Protein AF-A0A7S1LA97-F1 (afdb_monomer)

Organism: Alexandrium catenella (NCBI:txid2925)

Secondary structure (DSSP, 8-state):
-HHHHHHHHHHHHHHHHHHHHHHHHHH--SHHHHHHHHHHHHHHHHHHHHHHHHHHHT-SS-HHHHHHHHHHHHHHHHHHHHHHHHT-SHHHHTPPPPPPPTTS-HHHHHHHHHHHHHHHHHHHHHHTT--HHHHHHHHHHHHHHHHHHHHHHHGGG-SS----GGG--S----------PPPHHHHHHHHHHHHHHHHHHHHHHHHHHHHHHHHHHHHHHHHHHHTT--

Structure (mmCIF, N/CA/C/O backbone):
data_AF-A0A7S1LA97-F1
#
_entry.id   AF-A0A7S1LA97-F1
#
loop_
_atom_site.group_PDB
_atom_site.id
_atom_site.type_symbol
_atom_site.label_atom_id
_atom_site.label_alt_id
_atom_site.label_comp_id
_atom_site.label_asym_id
_atom_site.label_entity_id
_atom_site.label_seq_id
_atom_site.pdbx_PDB_ins_code
_atom_site.Cartn_x
_atom_site.Cartn_y
_atom_site.Cartn_z
_atom_site.occupancy
_atom_site.B_iso_or_equiv
_atom_site.auth_seq_id
_atom_site.auth_comp_id
_atom_site.auth_asym_id
_atom_site.auth_atom_id
_atom_site.pdbx_PDB_model_num
ATOM 1 N N . PRO A 1 1 ? -5.740 -2.296 19.609 1.00 73.12 1 PRO A N 1
ATOM 2 C CA . PRO A 1 1 ? -4.582 -3.169 19.937 1.00 73.12 1 PRO A CA 1
ATOM 3 C C . PRO A 1 1 ? -3.450 -3.018 18.921 1.00 73.12 1 PRO A C 1
ATOM 5 O O . PRO A 1 1 ? -3.723 -2.911 17.722 1.00 73.12 1 PRO A O 1
ATOM 8 N N . VAL A 1 2 ? -2.207 -2.986 19.402 1.00 75.38 2 VAL A N 1
ATOM 9 C CA . VAL A 1 2 ? -1.006 -2.753 18.580 1.00 75.38 2 VAL A CA 1
ATOM 10 C C . VAL A 1 2 ? -0.811 -3.874 17.559 1.00 75.38 2 VAL A C 1
ATOM 12 O O . VAL A 1 2 ? -0.471 -3.607 16.412 1.00 75.38 2 VAL A O 1
ATOM 15 N N . GLU A 1 3 ? -1.135 -5.112 17.925 1.00 77.81 3 GLU A N 1
ATOM 16 C CA . GLU A 1 3 ? -1.015 -6.290 17.063 1.00 77.81 3 GLU A CA 1
ATOM 17 C C . GLU A 1 3 ? -1.899 -6.159 15.816 1.00 77.81 3 GLU A C 1
ATOM 19 O O . GLU A 1 3 ? -1.480 -6.475 14.705 1.00 77.81 3 GLU A O 1
ATOM 24 N N . VAL A 1 4 ? -3.118 -5.628 15.968 1.00 80.75 4 VAL A N 1
ATOM 25 C CA . VAL A 1 4 ? -4.018 -5.382 14.830 1.00 80.75 4 VAL A CA 1
ATOM 26 C C . VAL A 1 4 ? -3.488 -4.261 13.952 1.00 80.75 4 VAL A C 1
ATOM 28 O O . VAL A 1 4 ? -3.521 -4.382 12.730 1.00 80.75 4 VAL A O 1
ATOM 31 N N . ALA A 1 5 ? -2.978 -3.186 14.555 1.00 82.62 5 ALA A N 1
ATOM 32 C CA . ALA A 1 5 ? -2.369 -2.094 13.806 1.00 82.62 5 ALA A CA 1
ATOM 33 C C . ALA A 1 5 ? -1.160 -2.587 12.993 1.00 82.62 5 ALA A C 1
ATOM 35 O O . ALA A 1 5 ? -1.027 -2.238 11.822 1.00 82.62 5 ALA A O 1
ATOM 36 N N . GLU A 1 6 ? -0.320 -3.452 13.561 1.00 86.69 6 GLU A N 1
ATOM 37 C CA . GLU A 1 6 ? 0.821 -4.036 12.858 1.00 86.69 6 GLU A CA 1
ATOM 38 C C . GLU A 1 6 ? 0.387 -4.948 11.700 1.00 86.69 6 GLU A C 1
ATOM 40 O O . GLU A 1 6 ? 0.896 -4.826 10.582 1.00 86.69 6 GLU A O 1
ATOM 45 N N . GLU A 1 7 ? -0.594 -5.823 11.918 1.00 90.75 7 GLU A N 1
ATOM 46 C CA . GLU A 1 7 ? -1.113 -6.689 10.856 1.00 90.75 7 GLU A CA 1
ATOM 47 C C . GLU A 1 7 ? -1.759 -5.865 9.723 1.00 90.75 7 GLU A C 1
ATOM 49 O O . GLU A 1 7 ? -1.517 -6.123 8.541 1.00 90.75 7 GLU A O 1
ATOM 54 N N . LEU A 1 8 ? -2.502 -4.800 10.046 1.00 88.19 8 LEU A N 1
ATOM 55 C CA . LEU A 1 8 ? -3.060 -3.890 9.041 1.00 88.19 8 LEU A CA 1
ATOM 56 C C . LEU A 1 8 ? -1.970 -3.111 8.288 1.00 88.19 8 LEU A C 1
ATOM 58 O O . LEU A 1 8 ? -2.093 -2.939 7.073 1.00 88.19 8 LEU A O 1
ATOM 62 N N . LYS A 1 9 ? -0.880 -2.708 8.957 1.00 91.12 9 LYS A N 1
ATOM 63 C CA . LYS A 1 9 ? 0.281 -2.053 8.326 1.00 91.12 9 LYS A CA 1
ATOM 64 C C . LYS A 1 9 ? 0.858 -2.915 7.214 1.00 91.12 9 LYS A C 1
ATOM 66 O O . LYS A 1 9 ? 1.039 -2.466 6.079 1.00 91.12 9 LYS A O 1
ATOM 71 N N . TRP A 1 10 ? 1.151 -4.170 7.543 1.00 90.56 10 TRP A N 1
ATOM 72 C CA . TRP A 1 10 ? 1.768 -5.094 6.604 1.00 90.56 10 TRP A CA 1
ATOM 73 C C . TRP A 1 10 ? 0.804 -5.526 5.505 1.00 90.56 10 TRP A C 1
ATOM 75 O O . TRP A 1 10 ? 1.228 -5.697 4.361 1.00 90.56 10 TRP A O 1
ATOM 85 N N . PHE A 1 11 ? -0.490 -5.640 5.800 1.00 93.31 11 PHE A N 1
ATOM 86 C CA . PHE A 1 11 ? -1.504 -5.816 4.766 1.00 93.31 11 PHE A CA 1
ATOM 87 C C . PHE A 1 11 ? -1.481 -4.665 3.743 1.00 93.31 11 PHE A C 1
ATOM 89 O O . PHE A 1 11 ? -1.392 -4.941 2.543 1.00 93.31 11 PHE A O 1
ATOM 96 N N . VAL A 1 12 ? -1.500 -3.404 4.202 1.00 93.44 12 VAL A N 1
ATOM 97 C CA . VAL A 1 12 ? -1.476 -2.202 3.343 1.00 93.44 12 VAL A CA 1
ATOM 98 C C . VAL A 1 12 ? -0.243 -2.200 2.450 1.00 93.44 12 VAL A C 1
ATOM 100 O O . VAL A 1 12 ? -0.355 -2.078 1.229 1.00 93.44 12 VAL A O 1
ATOM 103 N N . TRP A 1 13 ? 0.934 -2.351 3.059 1.00 94.19 13 TRP A N 1
ATOM 104 C CA . TRP A 1 13 ? 2.205 -2.300 2.345 1.00 94.19 13 TRP A CA 1
ATOM 105 C C . TRP A 1 13 ? 2.279 -3.365 1.247 1.00 94.19 13 TRP A C 1
ATOM 107 O O . TRP A 1 13 ? 2.607 -3.060 0.099 1.00 94.19 13 TRP A O 1
ATOM 117 N N . ASN A 1 14 ? 1.925 -4.608 1.582 1.00 94.19 14 ASN A N 1
ATOM 118 C CA . ASN A 1 14 ? 1.992 -5.716 0.639 1.00 94.19 14 ASN A CA 1
ATOM 119 C C . ASN A 1 14 ? 0.903 -5.631 -0.453 1.00 94.19 14 ASN A C 1
ATOM 121 O O . ASN A 1 14 ? 1.202 -5.944 -1.600 1.00 94.19 14 ASN A O 1
ATOM 125 N N . ASP A 1 15 ? -0.327 -5.172 -0.165 1.00 95.19 15 ASP A N 1
ATOM 126 C CA . ASP A 1 15 ? -1.371 -5.025 -1.208 1.00 95.19 15 ASP A CA 1
ATOM 127 C C . ASP A 1 15 ? -0.971 -3.970 -2.252 1.00 95.19 15 ASP A C 1
ATOM 129 O O . ASP A 1 15 ? -1.116 -4.186 -3.458 1.00 95.19 15 ASP A O 1
ATOM 133 N N . ILE A 1 16 ? -0.404 -2.845 -1.801 1.00 95.00 16 ILE A N 1
ATOM 134 C CA . ILE A 1 16 ? 0.093 -1.789 -2.689 1.00 95.00 16 ILE A CA 1
ATOM 135 C C . ILE A 1 16 ? 1.207 -2.331 -3.591 1.00 95.00 16 ILE A C 1
ATOM 137 O O . ILE A 1 16 ? 1.132 -2.174 -4.813 1.00 95.00 16 ILE A O 1
ATOM 141 N N . TRP A 1 17 ? 2.210 -3.002 -3.018 1.00 94.88 17 TRP A N 1
ATOM 142 C CA . TRP A 1 17 ? 3.312 -3.575 -3.794 1.00 94.88 17 TRP A CA 1
ATOM 143 C C . TRP A 1 17 ? 2.853 -4.663 -4.759 1.00 94.88 17 TRP A C 1
ATOM 145 O O . TRP A 1 17 ? 3.276 -4.651 -5.915 1.00 94.88 17 TRP A O 1
ATOM 155 N N . ALA A 1 18 ? 1.917 -5.524 -4.355 1.00 92.19 18 ALA A N 1
ATOM 156 C CA . ALA A 1 18 ? 1.335 -6.531 -5.237 1.00 92.19 18 ALA A CA 1
ATOM 157 C C . ALA A 1 18 ? 0.739 -5.896 -6.503 1.00 92.19 18 ALA A C 1
ATOM 159 O O . ALA A 1 18 ? 0.976 -6.362 -7.621 1.00 92.19 18 ALA A O 1
ATOM 160 N N . ARG A 1 19 ? 0.005 -4.788 -6.347 1.00 95.88 19 ARG A N 1
ATOM 161 C CA . ARG A 1 19 ? -0.605 -4.053 -7.466 1.00 95.88 19 ARG A CA 1
ATOM 162 C C . ARG A 1 19 ? 0.428 -3.347 -8.331 1.00 95.88 19 ARG A C 1
ATOM 164 O O . ARG A 1 19 ? 0.345 -3.443 -9.555 1.00 95.88 19 ARG A O 1
ATOM 171 N N . VAL A 1 20 ? 1.386 -2.655 -7.713 1.00 93.75 20 VAL A N 1
ATOM 172 C CA . VAL A 1 20 ? 2.467 -1.952 -8.420 1.00 93.75 20 VAL A CA 1
ATOM 173 C C . VAL A 1 20 ? 3.284 -2.948 -9.244 1.00 93.75 20 VAL A C 1
ATOM 175 O O . VAL A 1 20 ? 3.396 -2.784 -10.458 1.00 93.75 20 VAL A O 1
ATOM 178 N N . ASN A 1 21 ? 3.754 -4.034 -8.630 1.00 92.06 21 ASN A N 1
ATOM 179 C CA . ASN A 1 21 ? 4.543 -5.070 -9.298 1.00 92.06 21 ASN A CA 1
ATOM 180 C C . ASN A 1 21 ? 3.755 -5.762 -10.416 1.00 92.06 21 ASN A C 1
ATOM 182 O O . ASN A 1 21 ? 4.281 -5.963 -11.512 1.00 92.06 21 ASN A O 1
ATOM 186 N N . SER A 1 22 ? 2.473 -6.064 -10.185 1.00 91.31 22 SER A N 1
ATOM 187 C CA . SER A 1 22 ? 1.598 -6.633 -11.214 1.00 91.31 22 SER A CA 1
ATOM 188 C C . SER A 1 22 ? 1.488 -5.705 -12.427 1.00 91.31 22 SER A C 1
ATOM 190 O O . SER A 1 22 ? 1.706 -6.130 -13.566 1.00 91.31 22 SER A O 1
ATOM 192 N N . ARG A 1 23 ? 1.243 -4.410 -12.197 1.00 92.81 23 ARG A N 1
ATOM 193 C CA . ARG A 1 23 ? 1.091 -3.425 -13.271 1.00 92.81 23 ARG A CA 1
ATOM 194 C C . ARG A 1 23 ? 2.389 -3.184 -14.037 1.00 92.81 23 ARG A C 1
ATOM 196 O O . ARG A 1 23 ? 2.363 -3.170 -15.267 1.00 92.81 23 ARG A O 1
ATOM 203 N N . LEU A 1 24 ? 3.512 -3.057 -13.334 1.00 89.62 24 LEU A N 1
ATOM 204 C CA . LEU A 1 24 ? 4.824 -2.894 -13.958 1.00 89.62 24 LEU A CA 1
ATOM 205 C C . LEU A 1 24 ? 5.189 -4.115 -14.800 1.00 89.62 24 LEU A C 1
ATOM 207 O O . LEU A 1 24 ? 5.612 -3.943 -15.945 1.00 89.62 24 LEU A O 1
ATOM 211 N N . SER A 1 25 ? 4.906 -5.328 -14.303 1.00 89.25 25 SER A N 1
ATOM 212 C CA . SER A 1 25 ? 5.151 -6.562 -15.054 1.00 89.25 25 SER A CA 1
ATOM 213 C C . SER A 1 25 ? 4.409 -6.564 -16.395 1.00 89.25 25 SER A C 1
ATOM 215 O O . SER A 1 25 ? 4.997 -6.882 -17.428 1.00 89.25 25 SER A O 1
ATOM 217 N N . ALA A 1 26 ? 3.151 -6.111 -16.417 1.00 86.69 26 ALA A N 1
ATOM 218 C CA . ALA A 1 26 ? 2.349 -6.039 -17.637 1.00 86.69 26 ALA A CA 1
ATOM 219 C C . ALA A 1 26 ? 2.919 -5.051 -18.671 1.00 86.69 26 ALA A C 1
ATOM 221 O O . ALA A 1 26 ? 2.767 -5.264 -19.872 1.00 86.69 26 ALA A O 1
ATOM 222 N N . SER A 1 27 ? 3.594 -3.992 -18.215 1.00 87.62 27 SER A N 1
ATOM 223 C CA . SER A 1 27 ? 4.227 -2.986 -19.080 1.00 87.62 27 SER A CA 1
ATOM 224 C C . SER A 1 27 ? 5.674 -3.311 -19.482 1.00 87.62 27 SER A C 1
ATOM 226 O O . SER A 1 27 ? 6.229 -2.650 -20.358 1.00 87.62 27 SER A O 1
ATOM 228 N N . GLN A 1 28 ? 6.297 -4.322 -18.869 1.00 89.19 28 GLN A N 1
ATOM 229 C CA . GLN A 1 28 ? 7.718 -4.618 -19.039 1.00 89.19 28 GLN A CA 1
ATOM 230 C C . GLN A 1 28 ? 7.987 -5.395 -20.334 1.00 89.19 28 GLN A C 1
ATOM 232 O O . GLN A 1 28 ? 7.416 -6.465 -20.549 1.00 89.19 28 GLN A O 1
ATOM 237 N N . SER A 1 29 ? 8.894 -4.909 -21.186 1.00 88.75 29 SER A N 1
ATOM 238 C CA . SER A 1 29 ? 9.260 -5.573 -22.449 1.00 88.75 29 SER A CA 1
ATOM 239 C C . SER A 1 29 ? 10.229 -6.742 -22.246 1.00 88.75 29 SER A C 1
ATOM 241 O O . SER A 1 29 ? 10.110 -7.759 -22.930 1.00 88.75 29 SER A O 1
ATOM 243 N N . ASP A 1 30 ? 11.136 -6.633 -21.273 1.00 92.88 30 ASP A N 1
ATOM 244 C CA . ASP A 1 30 ? 12.087 -7.687 -20.919 1.00 92.88 30 ASP A CA 1
ATOM 245 C C . ASP A 1 30 ? 11.392 -8.865 -20.213 1.00 92.88 30 ASP A C 1
ATOM 247 O O . ASP A 1 30 ? 10.759 -8.708 -19.165 1.00 92.88 30 ASP A O 1
ATOM 251 N N . ALA A 1 31 ? 11.515 -10.067 -20.784 1.00 91.06 31 ALA A N 1
ATOM 252 C CA . ALA A 1 31 ? 10.814 -11.256 -20.300 1.00 91.06 31 ALA A CA 1
ATOM 253 C C . ALA A 1 31 ? 11.276 -11.701 -18.902 1.00 91.06 31 ALA A C 1
ATOM 255 O O . ALA A 1 31 ? 10.454 -12.150 -18.101 1.00 91.06 31 ALA A O 1
ATOM 256 N N . LYS A 1 32 ? 12.570 -11.553 -18.588 1.00 90.25 32 LYS A N 1
ATOM 257 C CA . LYS A 1 32 ? 13.132 -11.955 -17.294 1.00 90.25 32 LYS A CA 1
ATOM 258 C C . LYS A 1 32 ? 12.645 -11.019 -16.188 1.00 90.25 32 LYS A C 1
ATOM 260 O O . LYS A 1 32 ? 12.145 -11.493 -15.170 1.00 90.25 32 LYS A O 1
ATOM 265 N N . ARG A 1 33 ? 12.716 -9.702 -16.408 1.00 85.12 33 ARG A N 1
ATOM 266 C CA . ARG A 1 33 ? 12.179 -8.689 -15.486 1.00 85.12 33 ARG A CA 1
ATOM 267 C C . ARG A 1 33 ? 10.670 -8.823 -15.316 1.00 85.12 33 ARG A C 1
ATOM 269 O O . ARG A 1 33 ? 10.188 -8.757 -14.191 1.00 85.12 33 ARG A O 1
ATOM 276 N N . ARG A 1 34 ? 9.927 -9.075 -16.401 1.00 88.75 34 ARG A N 1
ATOM 277 C CA . ARG A 1 34 ? 8.480 -9.340 -16.340 1.00 88.75 34 ARG A CA 1
ATOM 278 C C . ARG A 1 34 ? 8.166 -10.530 -15.435 1.00 88.75 34 ARG A C 1
ATOM 280 O O . ARG A 1 34 ? 7.285 -10.432 -14.585 1.00 88.75 34 ARG A O 1
ATOM 287 N N . GLN A 1 35 ? 8.877 -11.645 -15.612 1.00 89.50 35 GLN A N 1
ATOM 288 C CA . GLN A 1 35 ? 8.670 -12.850 -14.808 1.00 89.50 35 GLN A CA 1
ATOM 289 C C . GLN A 1 35 ? 8.991 -12.610 -13.328 1.00 89.50 35 GLN A C 1
ATOM 291 O O . GLN A 1 35 ? 8.228 -13.047 -12.465 1.00 89.50 35 GLN A O 1
ATOM 296 N N . GLU A 1 36 ? 10.085 -11.906 -13.032 1.00 88.88 36 GLU A N 1
ATOM 297 C CA . GLU A 1 36 ? 10.464 -11.581 -11.655 1.00 88.88 36 GLU A CA 1
ATOM 298 C C . GLU A 1 36 ? 9.431 -10.661 -10.991 1.00 88.88 36 GLU A C 1
ATOM 300 O O . GLU A 1 36 ? 8.930 -10.987 -9.919 1.00 88.88 36 GLU A O 1
ATOM 305 N N . GLN A 1 37 ? 9.008 -9.583 -11.656 1.00 86.38 37 GLN A N 1
ATOM 306 C CA . GLN A 1 37 ? 7.977 -8.682 -11.126 1.00 86.38 37 GLN A CA 1
ATOM 307 C C . GLN A 1 37 ? 6.635 -9.393 -10.919 1.00 86.38 37 GLN A C 1
ATOM 309 O O . GLN A 1 37 ? 5.982 -9.196 -9.898 1.00 86.38 37 GLN A O 1
ATOM 314 N N . HIS A 1 38 ? 6.232 -10.277 -11.836 1.00 88.69 38 HIS A N 1
ATOM 315 C CA . HIS A 1 38 ? 5.022 -11.082 -11.663 1.00 88.69 38 HIS A CA 1
ATOM 316 C C . HIS A 1 38 ? 5.128 -12.029 -10.454 1.00 88.69 38 HIS A C 1
ATOM 318 O O . HIS A 1 38 ? 4.167 -12.222 -9.707 1.00 88.69 38 HIS A O 1
ATOM 324 N N . LYS A 1 39 ? 6.304 -12.627 -10.231 1.00 92.81 39 LYS A N 1
ATOM 325 C CA . LYS A 1 39 ? 6.565 -13.468 -9.058 1.00 92.81 39 LYS A CA 1
ATOM 326 C C . LYS A 1 39 ? 6.508 -12.652 -7.764 1.00 92.81 39 LYS A C 1
ATOM 328 O O . LYS A 1 39 ? 5.878 -13.108 -6.812 1.00 92.81 39 LYS A O 1
ATOM 333 N N . GLN A 1 40 ? 7.116 -11.468 -7.740 1.00 91.44 40 GLN A N 1
ATOM 334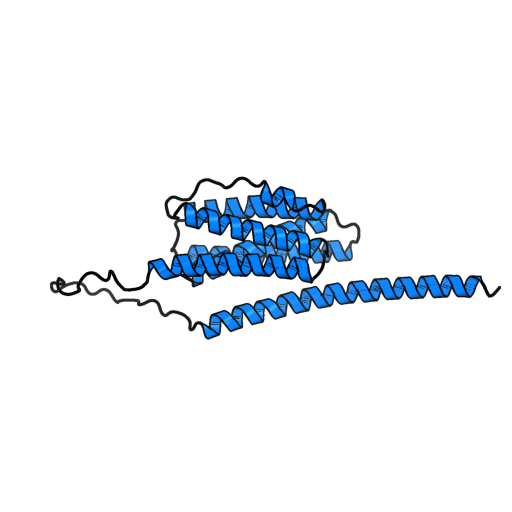 C CA . GLN A 1 40 ? 7.067 -10.556 -6.595 1.00 91.44 40 GLN A CA 1
ATOM 335 C C . GLN A 1 40 ? 5.629 -10.128 -6.296 1.00 91.44 40 GLN A C 1
ATOM 337 O O . GLN A 1 40 ? 5.175 -10.300 -5.170 1.00 91.44 40 GLN A O 1
ATOM 342 N N . ALA A 1 41 ? 4.864 -9.735 -7.321 1.00 88.88 41 ALA A N 1
ATOM 343 C CA . ALA A 1 41 ? 3.453 -9.383 -7.184 1.00 88.88 41 ALA A CA 1
ATOM 344 C C . ALA A 1 41 ? 2.629 -10.486 -6.504 1.00 88.88 41 ALA A C 1
ATOM 346 O O . ALA A 1 41 ? 1.807 -10.211 -5.631 1.00 88.88 41 ALA A O 1
ATOM 347 N N . ARG A 1 42 ? 2.875 -11.751 -6.872 1.00 92.38 42 ARG A N 1
ATOM 348 C CA . ARG A 1 42 ? 2.220 -12.903 -6.244 1.00 92.38 42 ARG A CA 1
ATOM 349 C C . ARG A 1 42 ? 2.634 -13.078 -4.782 1.00 92.38 42 ARG A C 1
ATOM 351 O O . ARG A 1 42 ? 1.773 -13.265 -3.934 1.00 92.38 42 ARG A O 1
ATOM 358 N N . GLN A 1 43 ? 3.931 -12.993 -4.484 1.00 94.06 43 GLN A N 1
ATOM 359 C CA . GLN A 1 43 ? 4.442 -13.109 -3.112 1.00 94.06 43 GLN A CA 1
ATOM 360 C C . GLN A 1 43 ? 3.927 -11.989 -2.202 1.00 94.06 43 GLN A C 1
ATOM 362 O O . GLN A 1 43 ? 3.665 -12.221 -1.023 1.00 94.06 43 GLN A O 1
ATOM 367 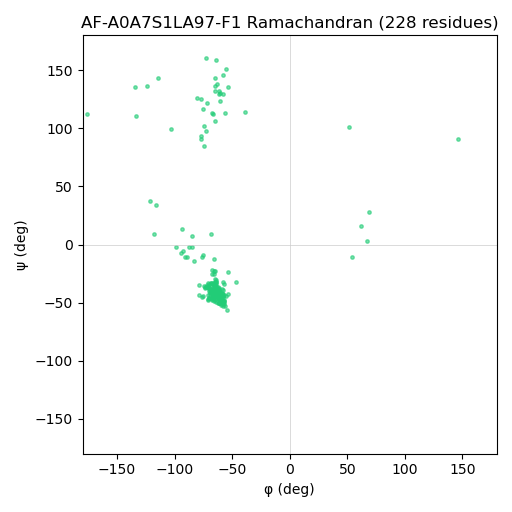N N . ASP A 1 44 ? 3.795 -10.776 -2.730 1.00 89.69 44 ASP A N 1
ATOM 368 C CA . ASP A 1 44 ? 3.201 -9.641 -2.027 1.00 89.69 44 ASP A CA 1
ATOM 369 C C . ASP A 1 44 ? 1.705 -9.874 -1.786 1.00 89.69 44 ASP A C 1
ATOM 371 O O . ASP A 1 44 ? 1.234 -9.698 -0.665 1.00 89.69 44 ASP A O 1
ATOM 375 N N . GLY A 1 45 ? 0.971 -10.366 -2.790 1.00 87.62 45 GLY A N 1
ATOM 376 C CA . GLY A 1 45 ? -0.441 -10.731 -2.646 1.00 87.62 45 GLY A CA 1
ATOM 377 C C . GLY A 1 45 ? -0.669 -11.785 -1.557 1.00 87.62 45 GLY A C 1
ATOM 378 O O . GLY A 1 45 ? -1.477 -11.575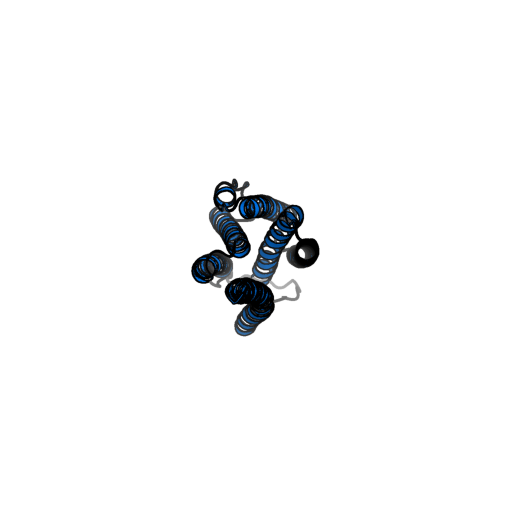 -0.654 1.00 87.62 45 GLY A O 1
ATOM 379 N N . ASP A 1 46 ? 0.115 -12.867 -1.575 1.00 91.50 46 ASP A N 1
ATOM 380 C CA . ASP A 1 46 ? 0.026 -13.946 -0.583 1.00 91.50 46 ASP A CA 1
ATOM 381 C C . ASP A 1 46 ? 0.323 -13.437 0.844 1.00 91.50 46 ASP A C 1
ATOM 383 O O . ASP A 1 46 ? -0.361 -13.808 1.805 1.00 91.50 46 ASP A O 1
ATOM 387 N N . ARG A 1 47 ? 1.327 -12.557 0.994 1.00 93.62 47 ARG A N 1
ATOM 388 C CA . ARG A 1 47 ? 1.654 -11.912 2.277 1.00 93.62 47 ARG A CA 1
ATOM 389 C C . ARG A 1 47 ? 0.535 -10.988 2.744 1.00 93.62 47 ARG A C 1
ATOM 391 O O . ARG A 1 47 ? 0.142 -11.060 3.907 1.00 93.62 47 ARG A O 1
ATOM 398 N N . SER A 1 48 ? 0.002 -10.159 1.851 1.00 91.50 48 SER A N 1
ATOM 399 C CA . SER A 1 48 ? -1.111 -9.254 2.145 1.00 91.50 48 SER A CA 1
ATOM 400 C C . SER A 1 48 ? -2.332 -10.020 2.666 1.00 91.50 48 SER A C 1
ATOM 402 O O . SER A 1 48 ? -2.839 -9.715 3.748 1.00 91.50 48 SER A O 1
ATOM 404 N N . ASP A 1 49 ? -2.741 -11.089 1.976 1.00 91.62 49 ASP A N 1
ATOM 405 C CA . ASP A 1 49 ? -3.873 -11.926 2.386 1.00 91.62 49 ASP A CA 1
ATOM 406 C C . ASP A 1 49 ? -3.624 -12.655 3.719 1.00 91.62 49 ASP A C 1
ATOM 408 O O . ASP A 1 49 ? -4.560 -12.902 4.486 1.00 91.62 49 ASP A O 1
ATOM 412 N N . ALA A 1 50 ? -2.376 -13.024 4.027 1.00 94.38 50 ALA A N 1
ATOM 413 C CA . ALA A 1 50 ? -2.025 -13.599 5.325 1.00 94.38 50 ALA A CA 1
ATOM 414 C C . ALA A 1 50 ? -2.207 -12.582 6.465 1.00 94.38 50 ALA A C 1
ATOM 416 O O . ALA A 1 50 ? -2.867 -12.898 7.456 1.00 94.38 50 ALA A O 1
ATOM 417 N N . HIS A 1 51 ? -1.688 -11.364 6.298 1.00 92.94 51 HIS A N 1
ATOM 418 C CA . HIS A 1 51 ? -1.821 -10.285 7.280 1.00 92.94 51 HIS A CA 1
ATOM 419 C C . HIS A 1 51 ? -3.284 -9.857 7.476 1.00 92.94 51 HIS A C 1
ATOM 421 O O . HIS A 1 51 ? -3.762 -9.745 8.605 1.00 92.94 51 HIS A O 1
ATOM 427 N N . PHE A 1 52 ? -4.056 -9.737 6.391 1.00 90.44 52 PHE A N 1
ATOM 428 C CA . PHE A 1 52 ? -5.482 -9.417 6.488 1.00 90.44 52 PHE A CA 1
ATOM 429 C C . PHE A 1 52 ? -6.269 -10.493 7.244 1.00 90.44 52 PHE A C 1
ATOM 431 O O . PHE A 1 52 ? -7.108 -10.174 8.084 1.00 90.44 52 PHE A O 1
ATOM 438 N N . ARG A 1 53 ? -5.990 -11.781 6.991 1.00 93.81 53 ARG A N 1
ATOM 439 C CA . ARG A 1 53 ? -6.640 -12.883 7.721 1.00 93.81 53 ARG A CA 1
ATOM 440 C C . ARG A 1 53 ? -6.327 -12.855 9.211 1.00 93.81 53 ARG A C 1
ATOM 442 O O . ARG A 1 53 ? -7.229 -13.113 10.002 1.00 93.81 53 ARG A O 1
ATOM 449 N N . LYS A 1 54 ? -5.093 -12.524 9.594 1.00 91.88 54 LYS A N 1
ATOM 450 C CA . LYS A 1 54 ? -4.728 -12.358 11.005 1.00 91.88 54 LYS A CA 1
ATOM 451 C C . LYS A 1 54 ? -5.459 -11.180 11.645 1.00 91.88 54 LYS A C 1
ATOM 453 O O . LYS A 1 54 ? -6.037 -11.360 12.709 1.00 91.88 54 LYS A O 1
ATOM 458 N N . ALA A 1 55 ? -5.535 -10.032 10.966 1.00 84.81 55 ALA A N 1
ATOM 459 C CA . ALA A 1 55 ? -6.316 -8.889 11.441 1.00 84.81 55 ALA A CA 1
ATOM 460 C C . ALA A 1 55 ? -7.801 -9.253 11.639 1.00 84.81 55 ALA A C 1
ATOM 462 O O . ALA A 1 55 ? -8.371 -8.954 12.684 1.00 84.81 55 ALA A O 1
ATOM 463 N N . VAL A 1 56 ? -8.411 -9.977 10.691 1.00 88.62 56 VAL A N 1
ATOM 464 C CA . VAL A 1 56 ? -9.790 -10.491 10.820 1.00 88.62 56 VAL A CA 1
ATOM 465 C C . VAL A 1 56 ? -9.933 -11.446 12.009 1.00 88.62 56 VAL A C 1
ATOM 467 O O . VAL A 1 56 ? -10.929 -11.378 12.725 1.00 88.62 56 VAL A O 1
ATOM 470 N N . ALA A 1 57 ? -8.959 -12.333 12.225 1.00 91.19 57 ALA A N 1
ATOM 471 C CA . ALA A 1 57 ? -9.001 -13.331 13.293 1.00 91.19 57 ALA A CA 1
ATOM 472 C C . ALA A 1 57 ? -8.958 -12.718 14.701 1.00 91.19 57 ALA A C 1
ATOM 474 O O . ALA A 1 57 ? -9.440 -13.344 15.637 1.00 91.19 57 ALA A O 1
ATOM 475 N N . THR A 1 58 ? -8.435 -11.497 14.849 1.00 88.88 58 THR A N 1
ATOM 476 C CA . THR A 1 58 ? -8.423 -10.796 16.144 1.00 88.88 58 THR A CA 1
ATOM 477 C C . THR A 1 58 ? -9.811 -10.387 16.632 1.00 88.88 58 THR A C 1
ATOM 479 O O . THR A 1 58 ? -9.985 -10.138 17.818 1.00 88.88 58 THR A O 1
ATOM 482 N N . GLY A 1 59 ? -10.798 -10.274 15.734 1.00 87.88 59 GLY A N 1
ATOM 483 C CA . GLY A 1 59 ? -12.162 -9.871 16.087 1.00 87.88 59 GLY A CA 1
ATOM 484 C C . GLY A 1 59 ? -12.318 -8.424 16.569 1.00 87.88 59 GLY A C 1
ATOM 485 O O . GLY A 1 59 ? -13.432 -8.032 16.896 1.00 87.88 59 GLY A O 1
ATOM 486 N N . VAL A 1 60 ? -11.246 -7.621 16.577 1.00 88.38 60 VAL A N 1
ATOM 487 C CA . VAL A 1 60 ? -11.259 -6.238 17.090 1.00 88.38 60 VAL A CA 1
ATOM 488 C C . VAL A 1 60 ? -12.188 -5.333 16.287 1.00 88.38 60 VAL A C 1
ATOM 490 O O . VAL A 1 60 ? -12.870 -4.486 16.854 1.00 88.38 60 VAL A O 1
ATOM 493 N N . PHE A 1 61 ? -12.233 -5.517 14.967 1.00 85.12 61 PHE A N 1
ATOM 494 C CA . PHE A 1 61 ? -13.117 -4.762 14.087 1.00 85.12 61 PHE A CA 1
ATOM 495 C C . PHE A 1 61 ? -14.174 -5.670 13.452 1.00 85.12 61 PHE A C 1
ATOM 497 O O . PHE A 1 61 ? -13.854 -6.790 13.031 1.00 85.12 61 PHE A O 1
ATOM 504 N N . PRO A 1 62 ? -15.414 -5.180 13.273 1.00 90.69 62 PRO A N 1
ATOM 505 C CA . PRO A 1 62 ? -16.401 -5.853 12.446 1.00 90.69 62 PRO A CA 1
ATOM 506 C C . PRO A 1 62 ? -15.896 -6.097 11.021 1.00 90.69 62 PRO A C 1
ATOM 508 O O . PRO A 1 62 ? -15.127 -5.322 10.442 1.00 90.69 62 PRO A O 1
ATOM 511 N N . LYS A 1 63 ? -16.401 -7.163 10.390 1.00 89.88 63 LYS A N 1
ATOM 512 C CA . LYS A 1 63 ? -16.061 -7.494 8.995 1.00 89.88 63 LYS A CA 1
ATOM 513 C C . LYS A 1 63 ? -16.398 -6.358 8.022 1.00 89.88 63 LYS A C 1
ATOM 515 O O . LYS A 1 63 ? -15.694 -6.199 7.029 1.00 89.88 63 LYS A O 1
ATOM 520 N N . SER A 1 64 ? -17.444 -5.576 8.297 1.00 93.06 64 SER A N 1
ATOM 521 C CA . SER A 1 64 ? -17.825 -4.386 7.520 1.00 93.06 64 SER A CA 1
ATOM 522 C C . SER A 1 64 ? -16.733 -3.316 7.537 1.00 93.06 64 SER A C 1
ATOM 524 O O . SER A 1 64 ? -16.349 -2.825 6.479 1.00 93.06 64 SER A O 1
ATOM 526 N N . THR A 1 65 ? -16.179 -3.011 8.709 1.00 90.06 65 THR A N 1
ATOM 527 C CA . THR A 1 65 ? -15.084 -2.050 8.904 1.00 90.06 65 THR A CA 1
ATOM 528 C C . THR A 1 65 ? -13.838 -2.477 8.131 1.00 90.06 65 THR A C 1
ATOM 530 O O . THR A 1 65 ? -13.302 -1.714 7.325 1.00 90.06 65 THR A O 1
ATOM 533 N N . LEU A 1 66 ? -13.424 -3.741 8.287 1.00 89.19 66 LEU A N 1
ATOM 534 C CA . LEU A 1 66 ? -12.274 -4.299 7.566 1.00 89.19 66 LEU A CA 1
ATOM 535 C C . LEU A 1 66 ? -12.509 -4.367 6.051 1.00 89.19 66 LEU A C 1
ATOM 537 O O . LEU A 1 66 ? -11.567 -4.240 5.267 1.00 89.19 66 LEU A O 1
ATOM 541 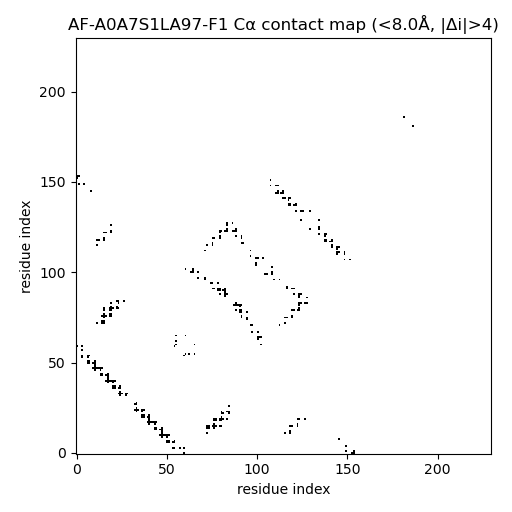N N . HIS A 1 67 ? -13.758 -4.535 5.615 1.00 91.56 67 HIS A N 1
ATOM 542 C CA . HIS A 1 67 ? -14.118 -4.474 4.203 1.00 91.56 67 HIS A CA 1
ATOM 543 C C . HIS A 1 67 ? -13.960 -3.059 3.632 1.00 91.56 67 HIS A C 1
ATOM 545 O O . HIS A 1 67 ? -13.348 -2.905 2.574 1.00 91.56 67 HIS A O 1
ATOM 551 N N . THR A 1 68 ? -14.443 -2.026 4.331 1.00 92.50 68 THR A N 1
ATOM 552 C CA . THR A 1 68 ? -14.224 -0.621 3.943 1.00 92.50 68 THR A CA 1
ATOM 553 C C . THR A 1 68 ? -12.734 -0.298 3.882 1.00 92.50 68 THR A C 1
ATOM 555 O O . THR A 1 68 ? -12.264 0.246 2.883 1.00 92.50 68 THR A O 1
ATOM 558 N N . PHE A 1 69 ? -11.967 -0.737 4.881 1.00 91.50 69 PHE A N 1
ATOM 559 C CA . PHE A 1 69 ? -10.514 -0.590 4.896 1.00 91.50 69 PHE A CA 1
ATOM 560 C C . PHE A 1 69 ? -9.847 -1.237 3.675 1.00 91.50 69 PHE A C 1
ATOM 562 O O . PHE A 1 69 ? -9.120 -0.577 2.932 1.00 91.50 69 PHE A O 1
ATOM 569 N N . ARG A 1 70 ? -10.164 -2.506 3.386 1.00 94.38 70 ARG A N 1
ATOM 570 C CA . ARG A 1 70 ? -9.648 -3.213 2.204 1.00 94.38 70 ARG A CA 1
ATOM 571 C C . ARG A 1 70 ? -9.998 -2.492 0.900 1.00 94.38 70 ARG A C 1
ATOM 573 O O . ARG A 1 70 ? -9.166 -2.437 -0.004 1.00 94.38 70 ARG A O 1
ATOM 580 N N . ARG A 1 71 ? -11.206 -1.930 0.787 1.00 96.62 71 ARG A N 1
ATOM 581 C CA . ARG A 1 71 ? -11.632 -1.157 -0.391 1.00 96.62 71 ARG A CA 1
ATOM 582 C C . ARG A 1 71 ? -10.838 0.140 -0.550 1.00 96.62 71 ARG A C 1
ATOM 584 O O . ARG A 1 71 ? -10.422 0.442 -1.668 1.00 96.62 71 ARG A O 1
ATOM 591 N N . GLN A 1 72 ? -10.591 0.867 0.538 1.00 96.31 72 GLN A N 1
ATOM 592 C CA . GLN A 1 72 ? -9.775 2.083 0.518 1.00 96.31 72 GLN A CA 1
ATOM 593 C C . GLN A 1 72 ? -8.336 1.785 0.073 1.00 96.31 72 GLN A C 1
ATOM 595 O O . GLN A 1 72 ? -7.812 2.462 -0.814 1.00 96.31 72 GLN A O 1
ATOM 600 N N . VAL A 1 73 ? -7.724 0.734 0.631 1.00 95.62 73 VAL A N 1
ATOM 601 C CA . VAL A 1 73 ? -6.377 0.276 0.250 1.00 95.62 73 VAL A CA 1
ATOM 602 C C . VAL A 1 73 ? -6.338 -0.134 -1.218 1.00 95.62 73 VAL A C 1
ATOM 604 O O . VAL A 1 73 ? -5.458 0.309 -1.951 1.00 95.62 73 VAL A O 1
ATOM 607 N N . ALA A 1 74 ? -7.334 -0.887 -1.691 1.00 94.81 74 ALA A N 1
ATOM 608 C CA . ALA A 1 74 ? -7.408 -1.298 -3.088 1.00 94.81 74 ALA A CA 1
ATOM 609 C C . ALA A 1 74 ? -7.519 -0.108 -4.057 1.00 94.81 74 ALA A C 1
ATOM 611 O O . ALA A 1 74 ? -6.881 -0.119 -5.115 1.00 94.81 74 ALA A O 1
ATOM 612 N N . ALA A 1 75 ? -8.304 0.919 -3.714 1.00 96.88 75 ALA A N 1
ATOM 613 C CA . ALA A 1 75 ? -8.440 2.132 -4.521 1.00 96.88 75 ALA A CA 1
ATOM 614 C C . ALA A 1 75 ? -7.109 2.897 -4.605 1.00 96.88 75 ALA A C 1
ATOM 616 O O . ALA A 1 75 ? -6.630 3.194 -5.703 1.00 96.88 75 ALA A O 1
ATOM 617 N N . ILE A 1 76 ? -6.471 3.135 -3.455 1.00 96.38 76 ILE A N 1
ATOM 618 C CA . ILE A 1 76 ? -5.184 3.834 -3.373 1.00 96.38 76 ILE A CA 1
ATOM 619 C C . ILE A 1 76 ? -4.072 3.037 -4.070 1.00 96.38 76 ILE A C 1
ATOM 621 O O . ILE A 1 76 ? -3.329 3.593 -4.878 1.00 96.38 76 ILE A O 1
ATOM 625 N N . GLY A 1 77 ? -3.977 1.730 -3.828 1.00 94.25 77 GLY A N 1
ATOM 626 C CA . GLY A 1 77 ? -2.975 0.864 -4.448 1.00 94.25 77 GLY A CA 1
ATOM 627 C C . GLY A 1 77 ? -3.133 0.759 -5.967 1.00 94.25 77 GLY A C 1
ATOM 628 O O . GLY A 1 77 ? -2.142 0.708 -6.693 1.00 94.25 77 GLY A O 1
ATOM 629 N N . SER A 1 78 ? -4.364 0.804 -6.484 1.00 95.31 78 SER A N 1
ATOM 630 C CA . SER A 1 78 ? -4.608 0.829 -7.936 1.00 95.31 78 SER A CA 1
ATOM 631 C C . SER A 1 78 ? -4.182 2.162 -8.565 1.00 95.31 78 SER A C 1
ATOM 633 O O . SER A 1 78 ? -3.608 2.181 -9.660 1.00 95.31 78 SER A O 1
ATOM 635 N N . ALA A 1 79 ? -4.403 3.275 -7.860 1.00 95.88 79 ALA A N 1
ATOM 636 C CA . ALA A 1 79 ? -3.888 4.580 -8.264 1.00 95.88 79 ALA A CA 1
ATOM 637 C C . ALA A 1 79 ? -2.353 4.626 -8.214 1.00 95.88 79 ALA A C 1
ATOM 639 O O . ALA A 1 79 ? -1.738 5.159 -9.135 1.00 95.88 79 ALA A O 1
ATOM 640 N N . ALA A 1 80 ? -1.733 4.006 -7.204 1.00 93.88 80 ALA A N 1
ATOM 641 C CA . ALA A 1 80 ? -0.280 3.877 -7.089 1.00 93.88 80 ALA A CA 1
ATOM 642 C C . ALA A 1 80 ? 0.312 3.091 -8.262 1.00 93.88 80 ALA A C 1
ATOM 644 O O . ALA A 1 80 ? 1.259 3.549 -8.889 1.00 93.88 80 ALA A O 1
ATOM 645 N N . ALA A 1 81 ? -0.290 1.952 -8.605 1.00 92.62 81 ALA A N 1
ATOM 646 C CA . ALA A 1 81 ? 0.136 1.118 -9.723 1.00 92.62 81 ALA A CA 1
ATOM 647 C C . ALA A 1 81 ? 0.036 1.848 -11.072 1.00 92.62 81 ALA A C 1
ATOM 649 O O . ALA A 1 81 ? 0.940 1.769 -11.901 1.00 92.62 81 ALA A O 1
ATOM 650 N N . THR A 1 82 ? -1.049 2.598 -11.279 1.00 93.12 82 THR A N 1
ATOM 651 C CA . THR A 1 82 ? -1.215 3.435 -12.476 1.00 93.12 82 THR A CA 1
ATOM 652 C C . THR A 1 82 ? -0.191 4.567 -12.499 1.00 93.12 82 THR A C 1
ATOM 654 O O . THR A 1 82 ? 0.447 4.805 -13.520 1.00 93.12 82 THR A O 1
ATOM 657 N N . GLY A 1 83 ? 0.008 5.231 -11.362 1.00 92.62 83 GLY A N 1
ATOM 658 C CA . GLY A 1 83 ? 0.984 6.300 -11.216 1.00 92.62 83 GLY A CA 1
ATOM 659 C C . GLY A 1 83 ? 2.426 5.840 -11.444 1.00 92.62 83 GLY A C 1
ATOM 660 O O . GLY A 1 83 ? 3.181 6.550 -12.097 1.00 92.62 83 GLY A O 1
ATOM 661 N N . ALA A 1 84 ? 2.787 4.639 -10.987 1.00 90.31 84 ALA A N 1
ATOM 662 C CA . ALA A 1 84 ? 4.098 4.034 -11.218 1.00 90.31 84 ALA A CA 1
ATOM 663 C C . ALA A 1 84 ? 4.363 3.807 -12.713 1.00 90.31 84 ALA A C 1
ATOM 665 O O . ALA A 1 84 ? 5.453 4.076 -13.205 1.00 90.31 84 ALA A O 1
ATOM 666 N N . GLN A 1 85 ? 3.348 3.371 -13.461 1.00 89.94 85 GLN A N 1
ATOM 667 C CA . GLN A 1 85 ? 3.449 3.220 -14.912 1.00 89.94 85 GLN A CA 1
ATOM 668 C C . GLN A 1 85 ? 3.588 4.575 -15.633 1.00 89.94 85 GLN A C 1
ATOM 670 O O . GLN A 1 85 ? 4.252 4.665 -16.661 1.00 89.94 85 GLN A O 1
ATOM 675 N N . GLU A 1 86 ? 2.948 5.623 -15.112 1.00 90.62 86 GLU A N 1
ATOM 676 C CA . GLU A 1 86 ? 2.906 6.961 -15.718 1.00 90.62 86 GLU A CA 1
ATOM 677 C C . GLU A 1 86 ? 4.010 7.908 -15.222 1.00 90.62 86 GLU A C 1
ATOM 679 O O . GLU A 1 86 ? 4.118 9.030 -15.714 1.00 90.62 86 GLU A O 1
ATOM 684 N N . GLY A 1 87 ? 4.819 7.496 -14.242 1.00 88.56 87 GLY A N 1
ATOM 685 C CA . GLY A 1 87 ? 5.819 8.368 -13.626 1.00 88.56 87 GLY A CA 1
ATOM 686 C C . GLY A 1 87 ? 5.224 9.496 -12.777 1.00 88.56 87 GLY A C 1
ATOM 687 O O . GLY A 1 87 ? 5.828 10.561 -12.666 1.00 88.56 87 GLY A O 1
ATOM 688 N N . SER A 1 88 ? 4.032 9.303 -12.202 1.00 90.56 88 SER A N 1
ATOM 689 C CA . SER A 1 88 ? 3.295 10.342 -11.475 1.00 90.56 88 SER A CA 1
ATOM 690 C C . SER A 1 88 ? 2.732 9.843 -10.150 1.00 90.56 88 SER A C 1
ATOM 6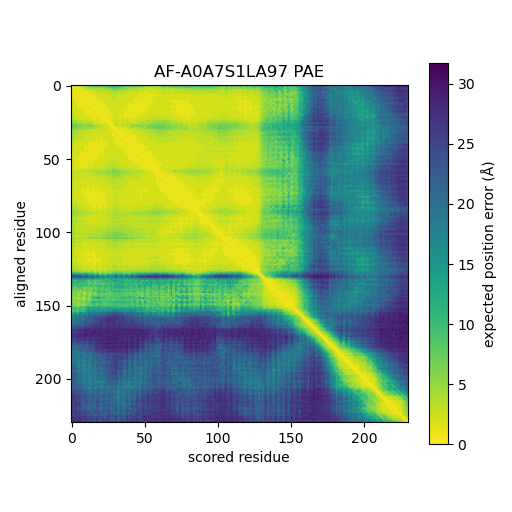92 O O . SER A 1 88 ? 2.108 8.789 -10.070 1.00 90.56 88 SER A O 1
ATOM 694 N N . THR A 1 89 ? 2.877 10.645 -9.095 1.00 89.81 89 THR A N 1
ATOM 695 C CA . THR A 1 89 ? 2.283 10.382 -7.771 1.00 89.81 89 THR A CA 1
ATOM 696 C C . THR A 1 89 ? 0.932 11.071 -7.580 1.00 89.81 89 THR A C 1
ATOM 698 O O . THR A 1 89 ? 0.241 10.819 -6.593 1.00 89.81 89 THR A O 1
ATOM 701 N N . GLN A 1 90 ? 0.524 11.920 -8.527 1.00 94.12 90 GLN A N 1
ATOM 702 C CA . GLN A 1 90 ? -0.666 12.761 -8.409 1.00 94.12 90 GLN A CA 1
ATOM 703 C C . GLN A 1 90 ? -1.950 11.933 -8.262 1.00 94.12 90 GLN A C 1
ATOM 705 O O . GLN A 1 90 ? -2.782 12.234 -7.408 1.00 94.12 90 GLN A O 1
ATOM 710 N N . LYS A 1 91 ? -2.048 10.814 -8.991 1.00 92.31 91 LYS A N 1
ATOM 711 C CA . LYS A 1 91 ? -3.203 9.908 -8.928 1.00 92.31 91 LYS A CA 1
ATOM 712 C C . LYS A 1 91 ? -3.481 9.380 -7.524 1.00 92.31 91 LYS A C 1
ATOM 714 O O . LYS A 1 91 ? -4.634 9.192 -7.167 1.00 92.31 91 LYS A O 1
ATOM 719 N N . VAL A 1 92 ? -2.442 9.153 -6.718 1.00 92.94 92 VAL A N 1
ATOM 720 C CA . VAL A 1 92 ? -2.596 8.685 -5.331 1.00 92.94 92 VAL A CA 1
ATOM 721 C C . VAL A 1 92 ? -3.237 9.765 -4.459 1.00 92.94 92 VAL A C 1
ATOM 723 O O . VAL A 1 92 ? -4.113 9.472 -3.645 1.00 92.94 92 VAL A O 1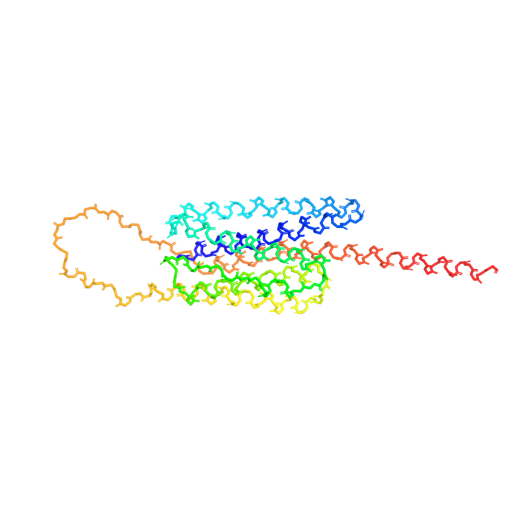
ATOM 726 N N . LYS A 1 93 ? -2.828 11.024 -4.648 1.00 92.50 93 LYS A N 1
ATOM 727 C CA . LYS A 1 93 ? -3.330 12.167 -3.872 1.00 92.50 93 LYS A CA 1
ATOM 728 C C . LYS A 1 93 ? -4.806 12.430 -4.154 1.00 92.50 93 LYS A C 1
ATOM 730 O O . LYS A 1 93 ? -5.562 12.702 -3.223 1.00 92.50 93 LYS A O 1
ATOM 735 N N . GLU A 1 94 ? -5.201 12.274 -5.414 1.00 95.75 94 GLU A N 1
ATOM 736 C CA . GLU A 1 94 ? -6.562 12.492 -5.918 1.00 95.75 94 GLU A CA 1
ATOM 737 C C . GLU A 1 94 ? -7.550 11.379 -5.550 1.00 95.75 94 GLU A C 1
ATOM 739 O O . GLU A 1 94 ? -8.752 11.544 -5.754 1.00 95.75 94 GLU A O 1
ATOM 744 N N . VAL A 1 95 ? -7.088 10.254 -4.988 1.00 96.38 95 VAL A N 1
ATOM 745 C CA . VAL A 1 95 ? -7.999 9.192 -4.542 1.00 96.38 95 VAL A CA 1
ATOM 746 C C . VAL A 1 95 ? -8.935 9.738 -3.466 1.00 96.38 95 VAL A C 1
ATOM 748 O O . VAL A 1 95 ? -8.491 10.230 -2.422 1.00 96.38 95 VAL A O 1
ATOM 751 N N . GLN A 1 96 ? -10.235 9.616 -3.726 1.00 97.19 96 GLN A N 1
ATOM 752 C CA . GLN A 1 96 ? -11.282 10.002 -2.793 1.00 97.19 96 GLN A CA 1
ATOM 753 C C . GLN A 1 96 ? -11.216 9.145 -1.522 1.00 97.19 96 GLN A C 1
ATOM 755 O O . GLN A 1 96 ? -10.996 7.930 -1.570 1.00 97.19 96 GLN A O 1
ATOM 760 N N . VAL A 1 97 ? -11.400 9.802 -0.380 1.00 96.12 97 VAL A N 1
ATOM 761 C CA . VAL A 1 97 ? -11.550 9.139 0.915 1.00 96.12 97 VAL A CA 1
ATOM 762 C C . VAL A 1 97 ? -12.967 8.574 0.993 1.00 96.12 97 VAL A C 1
ATOM 764 O O . VAL A 1 97 ? -13.928 9.299 0.748 1.00 96.12 97 VAL A O 1
ATOM 767 N N . MET A 1 98 ? -13.093 7.275 1.258 1.00 95.56 98 MET A N 1
ATOM 768 C CA . MET A 1 98 ? -14.385 6.622 1.471 1.00 95.56 98 MET A CA 1
ATOM 769 C C . MET A 1 98 ? -14.975 7.018 2.826 1.00 95.56 98 MET A C 1
ATOM 771 O O . MET A 1 98 ? -14.241 7.428 3.727 1.00 95.56 98 MET A O 1
ATOM 775 N N . ASP A 1 99 ? -16.288 6.831 2.968 1.00 96.00 99 ASP A N 1
ATOM 776 C CA . ASP A 1 99 ? -17.004 7.103 4.213 1.00 96.00 99 ASP A CA 1
ATOM 777 C C . ASP A 1 99 ? -16.357 6.381 5.400 1.00 96.00 99 ASP A C 1
ATOM 779 O O . ASP A 1 99 ? -16.011 5.194 5.321 1.00 96.00 99 ASP A O 1
ATOM 783 N N . CYS A 1 100 ? -16.209 7.116 6.503 1.00 93.12 100 CYS A N 1
ATOM 784 C CA . CYS A 1 100 ? -15.645 6.591 7.735 1.00 93.12 100 CYS A CA 1
ATOM 785 C C . CYS A 1 100 ? -16.510 5.436 8.268 1.00 93.12 100 CYS A C 1
ATOM 787 O O . CYS A 1 100 ? -17.731 5.593 8.400 1.00 93.12 100 CYS A O 1
ATOM 789 N N . PRO A 1 101 ? -15.921 4.270 8.593 1.00 88.38 101 PRO A N 1
ATOM 790 C CA . PRO A 1 101 ? -16.628 3.235 9.335 1.00 88.38 101 PRO A CA 1
ATOM 791 C C . PRO A 1 101 ? -17.125 3.771 10.679 1.00 88.38 101 PRO A C 1
ATOM 793 O O . PRO A 1 101 ? -16.445 4.570 11.312 1.00 88.38 101 PRO A O 1
ATOM 796 N N . LYS A 1 102 ? -18.285 3.298 11.145 1.00 91.88 102 LYS A N 1
ATOM 797 C CA . LYS A 1 102 ? -18.901 3.780 12.396 1.00 91.88 102 LYS A CA 1
ATOM 798 C C . LYS A 1 102 ? -18.067 3.464 13.637 1.00 91.88 102 LYS A C 1
ATOM 800 O O . LYS A 1 102 ? -18.245 4.089 14.672 1.00 91.88 102 LYS A O 1
ATOM 805 N N . GLU A 1 103 ? -17.210 2.456 13.535 1.00 86.81 103 GLU A N 1
ATOM 806 C CA . GLU A 1 103 ? -16.363 1.952 14.612 1.00 86.81 103 GLU A CA 1
ATOM 807 C C . GLU A 1 103 ? -15.018 2.686 14.712 1.00 86.81 103 GLU A C 1
ATOM 809 O O . GLU A 1 103 ? -14.203 2.348 15.566 1.00 86.81 103 GLU A O 1
ATOM 814 N N . ILE A 1 104 ? -14.754 3.645 13.821 1.00 82.38 104 ILE A N 1
ATOM 815 C CA . ILE A 1 104 ? -13.522 4.433 13.787 1.00 82.38 104 ILE A CA 1
ATOM 816 C C . ILE A 1 104 ? -13.917 5.908 13.859 1.00 82.38 104 ILE A C 1
ATOM 818 O O . ILE A 1 104 ? -14.858 6.334 13.197 1.00 82.38 104 ILE A O 1
ATOM 822 N N . ASP A 1 105 ? -13.201 6.688 14.663 1.00 85.94 105 ASP A N 1
ATOM 823 C CA . ASP A 1 105 ? -13.357 8.140 14.680 1.00 85.94 105 ASP A CA 1
ATOM 824 C C . ASP A 1 105 ? -12.935 8.763 13.334 1.00 85.94 105 ASP A C 1
ATOM 826 O O . ASP A 1 105 ? -11.972 8.320 12.704 1.00 85.94 105 ASP A O 1
ATOM 830 N N . GLU A 1 106 ? -13.630 9.811 12.889 1.00 90.69 106 GLU A N 1
ATOM 831 C CA . GLU A 1 106 ? -13.397 10.429 11.578 1.00 90.69 106 GLU A CA 1
ATOM 832 C C . GLU A 1 106 ? -11.981 11.018 11.442 1.00 90.69 106 GLU A C 1
ATOM 834 O O . GLU A 1 106 ? -11.348 10.887 10.389 1.00 90.69 106 GLU A O 1
ATOM 839 N N . SER A 1 107 ? -11.437 11.598 12.518 1.00 86.44 107 SER A N 1
ATOM 840 C CA . SER A 1 107 ? -10.061 12.108 12.551 1.00 86.44 107 SER A CA 1
ATOM 841 C C . SER A 1 107 ? -9.055 10.965 12.424 1.00 86.44 107 SER A C 1
ATOM 843 O O . SER A 1 107 ? -8.102 11.042 11.639 1.00 86.44 107 SER A O 1
ATOM 845 N N . LEU A 1 108 ? -9.295 9.864 13.144 1.00 81.94 108 LEU A N 1
ATOM 846 C CA . LEU A 1 108 ? -8.452 8.672 13.087 1.00 81.94 108 LEU A CA 1
ATOM 847 C C . LEU A 1 108 ? -8.493 8.010 11.701 1.00 81.94 108 LEU A C 1
ATOM 849 O O . LEU A 1 108 ? -7.450 7.628 11.163 1.00 81.94 108 LEU A O 1
ATOM 853 N N . TRP A 1 109 ? -9.675 7.928 11.088 1.00 90.25 109 TRP A N 1
ATOM 854 C CA . TRP A 1 109 ? -9.844 7.443 9.719 1.00 90.25 109 TRP A CA 1
ATOM 855 C C . TRP A 1 109 ? -9.096 8.317 8.711 1.00 90.25 109 TRP A C 1
ATOM 857 O O . TRP A 1 109 ? -8.377 7.792 7.860 1.00 90.25 109 TRP A O 1
ATOM 867 N N . GLY A 1 110 ? -9.184 9.643 8.843 1.00 87.81 110 GLY A N 1
ATOM 868 C CA . GLY A 1 110 ? -8.438 10.584 8.007 1.00 87.81 110 GLY A CA 1
ATOM 869 C C . GLY A 1 110 ? -6.924 10.360 8.074 1.00 87.81 110 GLY A C 1
ATOM 870 O O . GLY A 1 110 ? -6.271 10.232 7.035 1.00 87.81 110 GLY A O 1
ATOM 871 N N . LYS A 1 111 ? -6.368 10.227 9.286 1.00 84.38 111 LYS A N 1
ATOM 872 C CA . LYS A 1 111 ? -4.938 9.929 9.504 1.00 84.38 111 LYS A CA 1
ATOM 873 C C . LYS A 1 111 ? -4.530 8.586 8.899 1.00 84.38 111 LYS A C 1
ATOM 875 O O . LYS A 1 111 ? -3.498 8.492 8.234 1.00 84.38 111 LYS A O 1
ATOM 880 N N . LEU A 1 112 ? -5.356 7.556 9.080 1.00 85.62 112 LEU A N 1
ATOM 881 C CA . LEU A 1 112 ? -5.124 6.227 8.519 1.00 85.62 112 LEU A CA 1
ATOM 882 C C . LEU A 1 112 ? -5.083 6.261 6.985 1.00 85.62 112 LEU A C 1
ATOM 884 O O . LEU A 1 112 ? -4.184 5.688 6.368 1.00 85.62 112 LEU A O 1
ATOM 888 N N . VAL A 1 113 ? -6.022 6.969 6.357 1.00 92.38 113 VAL A N 1
ATOM 889 C CA . VAL A 1 113 ? -6.076 7.120 4.897 1.00 92.38 113 VAL A CA 1
ATOM 890 C C . VAL A 1 113 ? -4.854 7.874 4.373 1.00 92.38 113 VAL A C 1
ATOM 892 O O . VAL A 1 113 ? -4.288 7.476 3.352 1.00 92.38 113 VAL A O 1
ATOM 895 N N . GLU A 1 114 ? -4.398 8.909 5.079 1.00 88.62 114 GLU A N 1
ATOM 896 C CA . GLU A 1 114 ? -3.182 9.647 4.720 1.00 88.62 114 GLU A CA 1
ATOM 897 C C . GLU A 1 114 ? -1.920 8.778 4.834 1.00 88.62 114 GLU A C 1
ATOM 899 O O . GLU A 1 114 ? -1.041 8.826 3.964 1.00 88.62 114 GLU A O 1
ATOM 904 N N . ALA A 1 115 ? -1.851 7.901 5.840 1.00 84.94 115 ALA A N 1
ATOM 905 C CA . ALA A 1 115 ? -0.772 6.926 5.958 1.00 84.94 115 ALA A CA 1
ATOM 906 C C . ALA A 1 115 ? -0.774 5.933 4.777 1.00 84.94 115 ALA A C 1
ATOM 908 O O . ALA A 1 115 ? 0.276 5.670 4.184 1.00 84.94 115 ALA A O 1
ATOM 909 N N . ILE A 1 116 ? -1.949 5.443 4.358 1.00 91.19 116 ILE A N 1
ATOM 910 C CA . ILE A 1 116 ? -2.083 4.574 3.175 1.00 91.19 116 ILE A CA 1
ATOM 911 C C . ILE A 1 116 ? -1.649 5.317 1.898 1.00 91.19 116 ILE A C 1
ATOM 913 O O . ILE A 1 116 ? -0.914 4.757 1.079 1.00 91.19 116 ILE A O 1
ATOM 917 N N . LYS A 1 117 ? -2.050 6.586 1.722 1.00 91.94 117 LYS A N 1
ATOM 918 C CA . LYS A 1 117 ? -1.608 7.423 0.591 1.00 91.94 117 LYS A CA 1
ATOM 919 C C . LYS A 1 117 ? -0.091 7.608 0.592 1.00 91.94 117 LYS A C 1
ATOM 921 O O . LYS A 1 117 ? 0.538 7.455 -0.453 1.00 91.94 117 LYS A O 1
ATOM 926 N N . SER A 1 118 ? 0.508 7.858 1.752 1.00 86.38 118 SER A N 1
ATOM 927 C CA . SER A 1 118 ? 1.961 7.994 1.899 1.00 86.38 118 SER A CA 1
ATOM 928 C C . SER A 1 118 ? 2.706 6.712 1.513 1.00 86.38 118 SER A C 1
ATOM 930 O O . SER A 1 118 ? 3.676 6.779 0.757 1.00 86.38 118 SER A O 1
ATOM 932 N N . ALA A 1 119 ? 2.215 5.539 1.936 1.00 86.94 119 ALA A N 1
ATOM 933 C CA . ALA A 1 119 ? 2.765 4.245 1.520 1.00 86.94 119 ALA A CA 1
ATOM 934 C C . ALA A 1 119 ? 2.703 4.054 -0.006 1.00 86.94 119 ALA A C 1
ATOM 936 O O . ALA A 1 119 ? 3.669 3.613 -0.628 1.00 86.94 119 ALA A O 1
ATOM 937 N N . ALA A 1 120 ? 1.588 4.439 -0.627 1.00 90.38 120 ALA A N 1
ATOM 938 C CA . ALA A 1 120 ? 1.411 4.372 -2.074 1.00 90.38 120 ALA A CA 1
ATOM 939 C C . ALA A 1 120 ? 2.339 5.319 -2.846 1.00 90.38 120 ALA A C 1
ATOM 941 O O . ALA A 1 120 ? 2.895 4.927 -3.874 1.00 90.38 120 ALA A O 1
ATOM 942 N N . VAL A 1 121 ? 2.546 6.545 -2.355 1.00 88.06 121 VAL A N 1
ATOM 943 C CA . VAL A 1 121 ? 3.526 7.477 -2.933 1.00 88.06 121 VAL A CA 1
ATOM 944 C C . VAL A 1 121 ? 4.940 6.909 -2.806 1.00 88.06 121 VAL A C 1
ATOM 946 O O . VAL A 1 121 ? 5.690 6.955 -3.781 1.00 88.06 121 VAL A O 1
ATOM 949 N N . ALA A 1 122 ? 5.290 6.328 -1.654 1.00 85.44 122 ALA A N 1
ATOM 950 C CA . ALA A 1 122 ? 6.589 5.694 -1.445 1.00 85.44 122 ALA A CA 1
ATOM 951 C C . ALA A 1 122 ? 6.830 4.557 -2.449 1.00 85.44 122 ALA A C 1
ATOM 953 O O . ALA A 1 122 ? 7.846 4.566 -3.140 1.00 85.44 122 ALA A O 1
ATOM 954 N N . ALA A 1 123 ? 5.880 3.625 -2.585 1.00 86.62 123 ALA A N 1
ATOM 955 C CA . ALA A 1 123 ? 5.984 2.509 -3.527 1.00 86.62 123 ALA A CA 1
ATOM 956 C C . ALA A 1 123 ? 6.150 2.992 -4.979 1.00 86.62 123 ALA A C 1
ATOM 958 O O . ALA A 1 123 ? 6.983 2.478 -5.725 1.00 86.62 123 ALA A O 1
ATOM 959 N N . ASN A 1 124 ? 5.406 4.030 -5.364 1.00 85.62 124 ASN A N 1
ATOM 960 C CA . ASN A 1 124 ? 5.499 4.643 -6.685 1.00 85.62 124 ASN A CA 1
ATOM 961 C C . ASN A 1 124 ? 6.899 5.244 -6.927 1.00 85.62 124 ASN A C 1
ATOM 963 O O . ASN A 1 124 ? 7.566 4.880 -7.892 1.00 85.62 124 ASN A O 1
ATOM 967 N N . MET A 1 125 ? 7.421 6.057 -6.005 1.00 81.75 125 MET A N 1
ATOM 968 C CA . MET A 1 125 ? 8.758 6.656 -6.149 1.00 81.75 125 MET A CA 1
ATOM 969 C C . MET A 1 125 ? 9.894 5.627 -6.120 1.00 81.75 125 MET A C 1
ATOM 971 O O . MET A 1 125 ? 10.826 5.732 -6.921 1.00 81.75 125 MET A O 1
ATOM 975 N N . MET A 1 126 ? 9.777 4.599 -5.271 1.00 83.44 126 MET A N 1
ATOM 976 C CA . MET A 1 126 ? 10.691 3.450 -5.248 1.00 83.44 126 MET A CA 1
ATOM 977 C C . MET A 1 126 ? 10.728 2.751 -6.606 1.00 83.44 126 MET A C 1
ATOM 979 O O . MET A 1 126 ? 11.805 2.457 -7.119 1.00 83.44 126 MET A O 1
ATOM 983 N N . SER A 1 127 ? 9.560 2.529 -7.215 1.00 82.50 127 SER A N 1
ATOM 984 C CA . SER A 1 127 ? 9.469 1.853 -8.510 1.00 82.50 127 SER A CA 1
ATOM 985 C C . SER A 1 127 ? 10.063 2.651 -9.674 1.00 82.50 127 SER A C 1
ATOM 987 O O . SER A 1 127 ? 10.518 2.062 -10.651 1.00 82.50 127 SER A O 1
ATOM 989 N N . LEU A 1 128 ? 10.105 3.981 -9.559 1.00 76.94 128 LEU A N 1
ATOM 990 C CA . LEU A 1 128 ? 10.670 4.880 -10.568 1.00 76.94 128 LEU A CA 1
ATOM 991 C C . LEU A 1 128 ? 12.189 5.063 -10.436 1.00 76.94 128 LEU A C 1
ATOM 993 O O . LEU A 1 128 ? 12.779 5.812 -11.213 1.00 76.94 128 LEU A O 1
ATOM 997 N N . GLY A 1 129 ? 12.828 4.446 -9.434 1.00 69.94 129 GLY A N 1
ATOM 998 C CA . GLY A 1 129 ? 14.254 4.646 -9.158 1.00 69.94 129 GLY A CA 1
ATOM 999 C C . GLY A 1 129 ? 14.605 6.094 -8.785 1.00 69.94 129 GLY A C 1
ATOM 1000 O O . GLY A 1 129 ? 15.774 6.482 -8.828 1.00 69.94 129 GLY A O 1
ATOM 1001 N N . GLN A 1 130 ? 13.608 6.915 -8.430 1.00 60.75 130 GLN A N 1
ATOM 1002 C CA . GLN A 1 130 ? 13.818 8.309 -8.059 1.00 60.75 130 GLN A CA 1
ATOM 1003 C C . GLN A 1 130 ? 14.439 8.383 -6.660 1.00 60.75 130 GLN A C 1
ATOM 1005 O O . GLN A 1 130 ? 13.760 8.224 -5.647 1.00 60.75 130 GLN A O 1
ATOM 1010 N N . GLY A 1 131 ? 15.754 8.628 -6.641 1.00 53.44 131 GLY A N 1
ATOM 1011 C CA . GLY A 1 131 ? 16.521 9.226 -5.547 1.00 53.44 131 GLY A CA 1
ATOM 1012 C C . GLY A 1 131 ? 16.326 8.580 -4.176 1.00 53.44 131 GLY A C 1
ATOM 1013 O O . GLY A 1 131 ? 15.384 8.894 -3.450 1.00 53.44 131 GLY A O 1
ATOM 1014 N N . ASN A 1 132 ? 17.291 7.752 -3.780 1.00 64.88 132 ASN A N 1
ATOM 1015 C CA . ASN A 1 132 ? 17.316 7.027 -2.507 1.00 64.88 132 ASN A CA 1
ATOM 1016 C C . ASN A 1 132 ? 16.981 7.915 -1.280 1.00 64.88 132 ASN A C 1
ATOM 1018 O O . ASN A 1 132 ? 16.370 7.440 -0.333 1.00 64.88 132 ASN A O 1
ATOM 1022 N N . GLU A 1 133 ? 17.323 9.210 -1.290 1.00 68.75 133 GLU A N 1
ATOM 1023 C CA . GLU A 1 133 ? 17.007 10.144 -0.195 1.00 68.75 133 GLU A CA 1
ATOM 1024 C C . GLU A 1 133 ? 15.543 10.603 -0.151 1.00 68.75 133 GLU A C 1
ATOM 1026 O O . GLU A 1 133 ? 14.931 10.588 0.916 1.00 68.75 133 GLU A O 1
ATOM 1031 N N . GLN A 1 134 ? 14.946 10.969 -1.288 1.00 64.88 134 GLN A N 1
ATOM 1032 C CA . GLN A 1 134 ? 13.555 11.435 -1.334 1.00 64.88 134 GLN A CA 1
ATOM 1033 C C . GLN A 1 134 ? 12.580 10.288 -1.044 1.00 64.88 134 GLN A C 1
ATOM 1035 O O . GLN A 1 134 ? 11.601 10.452 -0.315 1.00 64.88 134 GLN A O 1
ATOM 1040 N N . THR A 1 135 ? 12.916 9.100 -1.546 1.00 64.44 135 THR A N 1
ATOM 1041 C CA . THR A 1 135 ? 12.237 7.848 -1.217 1.00 64.44 135 THR A CA 1
ATOM 1042 C C . THR A 1 135 ? 12.311 7.541 0.286 1.00 64.44 135 THR A C 1
ATOM 1044 O O . THR A 1 135 ? 11.279 7.275 0.904 1.00 64.44 135 THR A O 1
ATOM 1047 N N . LYS A 1 136 ? 13.497 7.652 0.909 1.00 71.12 136 LYS A N 1
ATOM 1048 C CA . LYS A 1 136 ? 13.664 7.475 2.365 1.00 71.12 136 LYS A CA 1
ATOM 1049 C C . LYS A 1 136 ? 12.867 8.494 3.174 1.00 71.12 136 LYS A C 1
ATOM 1051 O O . LYS A 1 136 ? 12.270 8.120 4.175 1.00 71.12 136 LYS A O 1
ATOM 1056 N N . ALA A 1 137 ? 12.826 9.756 2.747 1.00 69.75 137 ALA A N 1
ATOM 1057 C CA . ALA A 1 137 ? 12.068 10.794 3.441 1.00 69.75 137 ALA A CA 1
ATOM 1058 C C . ALA A 1 137 ? 10.561 10.491 3.451 1.00 69.75 137 ALA A C 1
ATOM 1060 O O . ALA A 1 137 ? 9.903 10.642 4.476 1.00 69.75 137 ALA A O 1
ATOM 1061 N N . ILE A 1 138 ? 10.007 10.021 2.331 1.00 68.38 138 ILE A N 1
ATOM 1062 C CA . ILE A 1 138 ? 8.577 9.691 2.227 1.00 68.38 138 ILE A CA 1
ATOM 1063 C C . ILE A 1 138 ? 8.251 8.388 2.954 1.00 68.38 138 ILE A C 1
ATOM 1065 O O . ILE A 1 138 ? 7.212 8.289 3.601 1.00 68.38 138 ILE A O 1
ATOM 1069 N N . GLN A 1 139 ? 9.157 7.413 2.923 1.00 66.88 139 GLN A N 1
ATOM 1070 C CA . GLN A 1 139 ? 9.036 6.229 3.764 1.00 66.88 139 GLN A CA 1
ATOM 1071 C C . GLN A 1 139 ? 9.072 6.595 5.255 1.00 66.88 139 GLN A C 1
ATOM 1073 O O . GLN A 1 139 ? 8.267 6.082 6.025 1.00 66.88 139 GLN A O 1
ATOM 1078 N N . GLY A 1 140 ? 9.937 7.534 5.648 1.00 72.50 140 GLY A N 1
ATOM 1079 C CA . GLY A 1 140 ? 9.956 8.113 6.990 1.00 72.50 140 GLY A CA 1
ATOM 1080 C C . GLY A 1 140 ? 8.615 8.742 7.365 1.00 72.50 140 GLY A C 1
ATOM 1081 O O . GLY A 1 140 ? 8.109 8.459 8.443 1.00 72.50 140 GLY A O 1
ATOM 1082 N N . LYS A 1 141 ? 7.984 9.491 6.449 1.00 71.31 141 LYS A N 1
ATOM 1083 C CA . LYS A 1 141 ? 6.635 10.049 6.658 1.00 71.31 141 LYS A CA 1
ATOM 1084 C C . LYS A 1 141 ? 5.565 8.978 6.839 1.00 71.31 141 LYS A C 1
ATOM 1086 O O . LYS A 1 141 ? 4.677 9.159 7.665 1.00 71.31 141 LYS A O 1
ATOM 1091 N N . PHE A 1 142 ? 5.633 7.880 6.085 1.00 73.44 142 PHE A N 1
ATOM 1092 C CA . PHE A 1 142 ? 4.736 6.740 6.286 1.00 73.44 142 PHE A CA 1
ATOM 1093 C C . PHE A 1 142 ? 4.922 6.135 7.681 1.00 73.44 142 PHE A C 1
ATOM 1095 O O . PHE A 1 142 ? 3.944 5.974 8.403 1.00 73.44 142 PHE A O 1
ATOM 1102 N N . GLU A 1 143 ? 6.163 5.848 8.078 1.00 79.31 143 GLU A N 1
ATOM 1103 C CA . GLU A 1 143 ? 6.473 5.290 9.400 1.00 79.31 143 GLU A CA 1
ATOM 1104 C C . GLU A 1 143 ? 6.071 6.232 10.542 1.00 79.31 143 GLU A C 1
ATOM 1106 O O . GLU A 1 143 ? 5.552 5.780 11.557 1.00 79.31 143 GLU A O 1
ATOM 1111 N N . GLU A 1 144 ? 6.271 7.538 10.374 1.00 77.69 144 GLU A N 1
ATOM 1112 C CA . GLU A 1 144 ? 5.874 8.568 11.335 1.00 77.69 144 GLU A CA 1
ATOM 1113 C C . GLU A 1 144 ? 4.352 8.681 11.442 1.00 77.69 144 GLU A C 1
ATOM 1115 O O . GLU A 1 144 ? 3.810 8.631 12.542 1.00 77.69 144 GLU A O 1
ATOM 1120 N N . SER A 1 145 ? 3.651 8.738 10.307 1.00 70.38 145 SER A N 1
ATOM 1121 C CA . SER A 1 145 ? 2.184 8.805 10.273 1.00 70.38 145 SER A CA 1
ATOM 1122 C C . SER A 1 145 ? 1.556 7.541 10.863 1.00 70.38 145 SER A C 1
ATOM 1124 O O . SER A 1 145 ? 0.568 7.616 11.590 1.00 70.38 145 SER A O 1
ATOM 1126 N N . TRP A 1 146 ? 2.153 6.374 10.598 1.00 75.75 146 TRP A N 1
ATOM 1127 C CA . TRP A 1 146 ? 1.716 5.112 11.187 1.00 75.75 146 TRP A CA 1
ATOM 1128 C C . TRP A 1 146 ? 1.994 5.052 12.689 1.00 75.75 146 TRP A C 1
ATOM 1130 O O . TRP A 1 146 ? 1.154 4.581 13.446 1.00 75.75 146 TRP A O 1
ATOM 1140 N N . ARG A 1 147 ? 3.144 5.562 13.142 1.00 78.25 147 ARG A N 1
ATOM 1141 C CA . ARG A 1 147 ? 3.462 5.655 14.571 1.00 78.25 147 ARG A CA 1
ATOM 1142 C C . ARG A 1 147 ? 2.507 6.596 15.298 1.00 78.25 147 ARG A C 1
ATOM 1144 O O . ARG A 1 147 ? 2.077 6.265 16.393 1.00 78.25 147 ARG A O 1
ATOM 1151 N N . GLN A 1 148 ? 2.158 7.731 14.694 1.00 71.75 148 GLN A N 1
ATOM 1152 C CA . GLN A 1 148 ? 1.165 8.640 15.263 1.00 71.75 148 GLN A CA 1
ATOM 1153 C C . GLN A 1 148 ? -0.194 7.94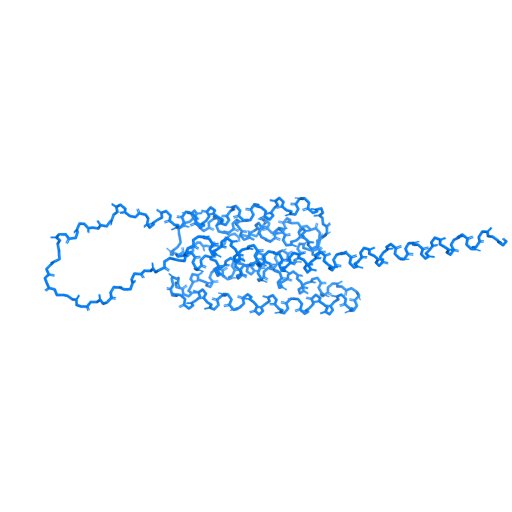4 15.391 1.00 71.75 148 GLN A C 1
ATOM 1155 O O . GLN A 1 148 ? -0.830 8.035 16.432 1.00 71.75 148 GLN A O 1
ATOM 1160 N N . PHE A 1 149 ? -0.602 7.181 14.372 1.00 70.31 149 PHE A N 1
ATOM 1161 C CA . PHE A 1 149 ? -1.796 6.339 14.447 1.00 70.31 149 PHE A CA 1
ATOM 1162 C C . PHE A 1 149 ? -1.706 5.298 15.580 1.00 70.31 149 PHE A C 1
ATOM 1164 O O . PHE A 1 149 ? -2.651 5.159 16.348 1.00 70.31 149 PHE A O 1
ATOM 1171 N N . GLU A 1 150 ? -0.575 4.593 15.724 1.00 74.19 150 GLU A N 1
ATOM 1172 C CA . GLU A 1 150 ? -0.343 3.641 16.825 1.00 74.19 150 GLU A CA 1
ATOM 1173 C C . GLU A 1 150 ? -0.454 4.329 18.203 1.00 74.19 150 GLU A C 1
ATOM 1175 O O . GLU A 1 150 ? -1.075 3.775 19.108 1.00 74.19 150 GLU A O 1
ATOM 1180 N N . GLN A 1 151 ? 0.102 5.537 18.354 1.00 74.75 151 GLN A N 1
ATOM 1181 C CA . GLN A 1 151 ? 0.058 6.322 19.594 1.00 74.75 151 GLN A CA 1
ATOM 1182 C C . GLN A 1 151 ? -1.352 6.807 19.932 1.00 74.75 151 GLN A C 1
ATOM 1184 O O . GLN A 1 151 ? -1.791 6.621 21.061 1.00 74.75 151 GLN A O 1
ATOM 1189 N N . ASP A 1 152 ? -2.072 7.364 18.957 1.00 69.31 152 ASP A N 1
ATOM 1190 C CA . ASP A 1 152 ? -3.434 7.872 19.152 1.00 69.31 152 ASP A CA 1
ATOM 1191 C C . ASP A 1 152 ? -4.417 6.741 19.516 1.00 69.31 152 ASP A C 1
ATOM 1193 O O . ASP A 1 152 ? -5.370 6.948 20.266 1.00 69.31 152 ASP A O 1
ATOM 1197 N N . VAL A 1 153 ? -4.187 5.526 18.999 1.00 62.62 153 VAL A N 1
ATOM 1198 C CA . VAL A 1 153 ? -4.950 4.326 19.385 1.00 62.62 153 VAL A CA 1
ATOM 1199 C C . VAL A 1 153 ? -4.552 3.837 20.779 1.00 62.62 153 VAL A C 1
ATOM 1201 O O . VAL A 1 153 ? -5.409 3.346 21.511 1.00 62.62 153 VAL A O 1
ATOM 1204 N N . GLY A 1 154 ? -3.270 3.941 21.141 1.00 60.78 154 GLY A N 1
ATOM 1205 C CA . GLY A 1 154 ? -2.746 3.530 22.445 1.00 60.78 154 GLY A CA 1
ATOM 1206 C C . GLY A 1 154 ? -3.220 4.421 23.593 1.00 60.78 154 GLY A C 1
ATOM 1207 O O . GLY A 1 154 ? -3.677 3.901 24.604 1.00 60.78 154 GLY A O 1
ATOM 1208 N N . SER A 1 155 ? -3.217 5.746 23.406 1.00 62.06 155 SER A N 1
ATOM 1209 C CA . SER A 1 155 ? -3.625 6.715 24.437 1.00 62.06 155 SER A CA 1
ATOM 1210 C C . SER A 1 155 ? -5.106 6.635 24.815 1.00 62.06 155 SER A C 1
ATOM 1212 O O . SER A 1 155 ? -5.525 7.241 25.791 1.00 62.06 155 SER A O 1
ATOM 1214 N N . TYR A 1 156 ? -5.923 5.921 24.034 1.00 53.91 156 TYR A N 1
ATOM 1215 C CA . TYR A 1 156 ? -7.340 5.706 24.336 1.00 53.91 156 TYR A CA 1
ATOM 1216 C C . TYR A 1 156 ? -7.568 4.658 25.440 1.00 53.91 156 TYR A C 1
ATOM 1218 O O . TYR A 1 156 ? -8.692 4.507 25.908 1.00 53.91 156 TYR A O 1
ATOM 1226 N N . TYR A 1 157 ? -6.521 3.921 25.830 1.00 49.56 157 TYR A N 1
ATOM 1227 C CA . TYR A 1 157 ? -6.577 2.850 26.828 1.00 49.56 157 TYR A CA 1
ATOM 1228 C C . TYR A 1 157 ? -5.707 3.124 28.071 1.00 49.56 157 TYR A C 1
ATOM 1230 O O . TYR A 1 157 ? -5.565 2.228 28.900 1.00 49.56 157 TYR A O 1
ATOM 1238 N N . ASP A 1 158 ? -5.150 4.332 28.227 1.00 48.50 158 AS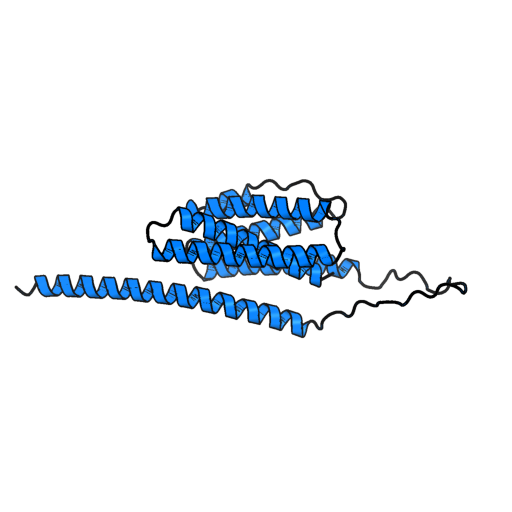P A N 1
ATOM 1239 C CA . ASP A 1 158 ? -4.385 4.710 29.426 1.00 48.50 158 ASP A CA 1
ATOM 1240 C C . ASP A 1 158 ? -5.327 5.031 30.613 1.00 48.50 158 ASP A C 1
ATOM 1242 O O . ASP A 1 158 ? -5.825 6.141 30.786 1.00 48.50 158 ASP A O 1
ATOM 1246 N N . GLU A 1 159 ? -5.607 3.972 31.374 1.00 52.59 159 GLU A N 1
ATOM 1247 C CA . GLU A 1 159 ? -5.566 3.811 32.844 1.00 52.59 159 GLU A CA 1
ATOM 1248 C C . GLU A 1 159 ? -6.313 4.737 33.835 1.00 52.59 159 GLU A C 1
ATOM 1250 O O . GLU A 1 159 ? -6.448 4.315 34.981 1.00 52.59 159 GLU A O 1
ATOM 1255 N N . ASP A 1 160 ? -6.892 5.888 33.475 1.00 54.06 160 ASP A N 1
ATOM 1256 C CA . ASP A 1 160 ? -7.498 6.785 34.498 1.00 54.06 160 ASP A CA 1
ATOM 1257 C C . ASP A 1 160 ? -9.032 6.682 34.676 1.00 54.06 160 ASP A C 1
ATOM 1259 O O . ASP A 1 160 ? -9.586 7.314 35.572 1.00 54.06 160 ASP A O 1
ATOM 1263 N N . ASP A 1 161 ? -9.723 5.850 33.890 1.00 48.31 161 ASP A N 1
ATOM 1264 C CA . ASP A 1 161 ? -11.177 5.607 34.004 1.00 48.31 161 ASP A CA 1
ATOM 1265 C C . ASP A 1 161 ? -11.490 4.119 34.267 1.00 48.31 161 ASP A C 1
ATOM 1267 O O . ASP A 1 161 ? -12.457 3.549 33.754 1.00 48.31 161 ASP A O 1
ATOM 1271 N N . ALA A 1 162 ? -10.663 3.445 35.073 1.00 52.59 162 ALA A N 1
ATOM 1272 C CA . ALA A 1 162 ? -11.104 2.204 35.700 1.00 52.59 162 ALA A CA 1
ATOM 1273 C C . ALA A 1 162 ? -12.215 2.569 36.706 1.00 52.59 162 ALA A C 1
ATOM 1275 O O . ALA A 1 162 ? -11.926 3.260 37.684 1.00 52.59 162 ALA A O 1
ATOM 1276 N N . PRO A 1 163 ? -13.484 2.167 36.491 1.00 51.00 163 PRO A N 1
ATOM 1277 C CA . PRO A 1 163 ? -14.539 2.452 37.453 1.00 51.00 163 PRO A CA 1
ATOM 1278 C C . PRO A 1 163 ? -14.149 1.848 38.803 1.00 51.00 163 PRO A C 1
ATOM 1280 O O . PRO A 1 163 ? -13.775 0.674 38.854 1.00 51.00 163 PRO A O 1
ATOM 1283 N N . ASP A 1 164 ? -14.226 2.656 39.866 1.00 51.44 164 ASP A N 1
ATOM 1284 C CA . ASP A 1 164 ? -13.941 2.257 41.246 1.00 51.44 164 ASP A CA 1
ATOM 1285 C C . ASP A 1 164 ? -14.470 0.842 41.519 1.00 51.44 164 ASP A C 1
ATOM 1287 O O . ASP A 1 164 ? -15.678 0.583 41.510 1.00 51.44 164 ASP A O 1
ATOM 1291 N N . ALA A 1 165 ? -13.544 -0.086 41.767 1.00 53.66 165 ALA A N 1
ATOM 1292 C CA . ALA A 1 165 ? -13.811 -1.506 41.987 1.00 53.66 165 ALA A CA 1
ATOM 1293 C C . ALA A 1 165 ? -14.560 -1.802 43.307 1.00 53.66 165 ALA A C 1
ATOM 1295 O O . ALA A 1 165 ? -14.744 -2.962 43.673 1.00 53.66 165 ALA A O 1
ATOM 1296 N N . ASP A 1 166 ? -15.048 -0.775 44.004 1.00 54.03 166 ASP A N 1
ATOM 1297 C CA . ASP A 1 166 ? -15.733 -0.888 45.294 1.00 54.03 166 ASP A CA 1
ATOM 1298 C C . ASP A 1 166 ? -17.242 -1.189 45.175 1.00 54.03 166 ASP A C 1
ATOM 1300 O O . ASP A 1 166 ? -17.955 -1.241 46.178 1.00 54.03 166 ASP A O 1
ATOM 1304 N N . ALA A 1 167 ? -17.748 -1.460 43.967 1.00 53.59 167 ALA A N 1
ATOM 1305 C CA . ALA A 1 167 ? -19.144 -1.844 43.731 1.00 53.59 167 ALA A CA 1
ATOM 1306 C C . ALA A 1 167 ? -19.315 -3.270 43.166 1.00 53.59 167 ALA A C 1
ATOM 1308 O O . ALA A 1 167 ? -20.232 -3.519 42.385 1.00 53.59 167 ALA A O 1
ATOM 1309 N N . ALA A 1 168 ? -18.469 -4.232 43.546 1.00 51.53 168 ALA A N 1
ATOM 1310 C CA . ALA A 1 168 ? -18.646 -5.635 43.160 1.00 51.53 168 ALA A CA 1
ATOM 1311 C C . ALA A 1 168 ? -19.211 -6.474 44.319 1.00 51.53 168 ALA A C 1
ATOM 1313 O O . ALA A 1 168 ? -18.502 -6.911 45.225 1.00 51.53 168 ALA A O 1
ATOM 1314 N N . GLY A 1 169 ? -20.524 -6.716 44.269 1.00 57.62 169 GLY A N 1
ATOM 1315 C CA . GLY A 1 169 ? -21.157 -7.805 45.011 1.00 57.62 169 GLY A CA 1
ATOM 1316 C C . GLY A 1 169 ? -20.653 -9.179 44.534 1.00 57.62 169 GLY A C 1
ATOM 1317 O O . GLY A 1 169 ? -20.143 -9.304 43.420 1.00 57.62 169 GLY A O 1
ATOM 1318 N N . PRO A 1 170 ? -20.785 -10.230 45.358 1.00 51.41 170 PRO A N 1
ATOM 1319 C CA . PRO A 1 170 ? -20.197 -11.528 45.066 1.00 51.41 170 PRO A CA 1
ATOM 1320 C C . PRO A 1 170 ? -21.000 -12.262 43.987 1.00 51.41 170 PRO A C 1
ATOM 1322 O O . PRO A 1 170 ? -22.148 -12.642 44.214 1.00 51.41 170 PRO A O 1
ATOM 1325 N N . GLY A 1 171 ? -20.370 -12.516 42.840 1.00 56.47 171 GLY A N 1
ATOM 1326 C CA . GLY A 1 171 ? -20.820 -13.553 41.915 1.00 56.47 171 GLY A CA 1
ATOM 1327 C C . GLY A 1 171 ? -20.598 -13.233 40.444 1.00 56.47 171 GLY A C 1
ATOM 1328 O O . GLY A 1 171 ? -21.501 -12.713 39.802 1.00 56.47 171 GLY A O 1
ATOM 1329 N N . ALA A 1 172 ? -19.441 -13.624 39.911 1.00 43.44 172 ALA A N 1
ATOM 1330 C CA . ALA A 1 172 ? -19.316 -14.224 38.582 1.00 43.44 172 ALA A CA 1
ATOM 1331 C C . ALA A 1 172 ? -17.856 -14.633 38.356 1.00 43.44 172 ALA A C 1
ATOM 1333 O O . ALA A 1 172 ? -16.977 -13.785 38.231 1.00 43.44 172 ALA A O 1
ATOM 1334 N N . ASP A 1 173 ? -17.622 -15.940 38.290 1.00 53.12 173 ASP A N 1
ATOM 1335 C CA . ASP A 1 173 ? -16.391 -16.514 37.766 1.00 53.12 173 ASP A CA 1
ATOM 1336 C C . ASP A 1 173 ? -16.294 -16.177 36.270 1.00 53.12 173 ASP A C 1
ATOM 1338 O O . ASP A 1 173 ? -17.021 -16.732 35.442 1.00 53.12 173 ASP A O 1
ATOM 1342 N N . ALA A 1 174 ? -15.408 -15.252 35.918 1.00 45.94 174 ALA A N 1
ATOM 1343 C CA . ALA A 1 174 ? -14.938 -15.062 34.556 1.00 45.94 174 ALA A CA 1
ATOM 1344 C C . ALA A 1 174 ? -13.418 -14.926 34.623 1.00 45.94 174 ALA A C 1
ATOM 1346 O O . ALA A 1 174 ? -12.892 -13.973 35.189 1.00 45.94 174 ALA A O 1
ATOM 1347 N N . GLU A 1 175 ? -12.727 -15.940 34.105 1.00 45.56 175 GLU A N 1
ATOM 1348 C CA . GLU A 1 175 ? -11.275 -15.961 33.983 1.00 45.56 175 GLU A CA 1
ATOM 1349 C C . GLU A 1 175 ? -10.810 -14.746 33.176 1.00 45.56 175 GLU A C 1
ATOM 1351 O O . GLU A 1 175 ? -11.094 -14.594 31.985 1.00 45.56 175 GLU A O 1
ATOM 1356 N N . ASP A 1 176 ? -10.107 -13.872 33.883 1.00 38.19 176 ASP A N 1
ATOM 1357 C CA . ASP A 1 176 ? -9.637 -12.577 33.433 1.00 38.19 176 ASP A CA 1
ATOM 1358 C C . ASP A 1 176 ? -8.411 -12.778 32.525 1.00 38.19 176 ASP A C 1
ATOM 1360 O O . ASP A 1 176 ? -7.272 -12.935 32.972 1.00 38.19 176 ASP A O 1
ATOM 1364 N N . CYS A 1 177 ? -8.643 -12.866 31.214 1.00 35.81 177 CYS A N 1
ATOM 1365 C CA . CYS A 1 177 ? -7.581 -12.847 30.211 1.00 35.81 177 CYS A CA 1
ATOM 1366 C C . CYS A 1 177 ? -7.043 -11.422 30.066 1.00 35.81 177 CYS A C 1
ATOM 1368 O O . CYS A 1 177 ? -7.448 -10.676 29.173 1.00 35.81 177 CYS A O 1
ATOM 1370 N N . GLN A 1 178 ? -6.102 -11.053 30.934 1.00 33.62 178 GLN A N 1
ATOM 1371 C CA . GLN A 1 178 ? -5.361 -9.809 30.768 1.00 33.62 178 GLN A CA 1
ATOM 1372 C C . GLN A 1 178 ? -4.496 -9.865 29.495 1.00 33.62 178 GLN A C 1
ATOM 1374 O O . GLN A 1 178 ? -3.788 -10.855 29.268 1.00 33.62 178 GLN A O 1
ATOM 1379 N N . PRO A 1 179 ? -4.532 -8.828 28.640 1.00 35.91 179 PRO A N 1
ATOM 1380 C CA . PRO A 1 179 ? -3.722 -8.780 27.433 1.00 35.91 179 PRO A CA 1
ATOM 1381 C C . PRO A 1 179 ? -2.240 -8.679 27.806 1.00 35.91 179 PRO A C 1
ATOM 1383 O O . PRO A 1 179 ? -1.769 -7.669 28.325 1.00 35.91 179 PRO A O 1
ATOM 1386 N N . VAL A 1 180 ? -1.485 -9.739 27.520 1.00 35.69 180 VAL A N 1
ATOM 1387 C CA . VAL A 1 180 ? -0.025 -9.732 27.636 1.00 35.69 180 VAL A CA 1
ATOM 1388 C C . VAL A 1 180 ? 0.534 -8.897 26.488 1.00 35.69 180 VAL A C 1
ATOM 1390 O O . VAL A 1 180 ? 0.669 -9.381 25.365 1.00 35.69 180 VAL A O 1
ATOM 1393 N N . GLY A 1 181 ? 0.840 -7.630 26.765 1.00 35.16 181 GLY A N 1
ATOM 1394 C CA . GLY A 1 181 ? 1.550 -6.765 25.830 1.00 35.16 181 GLY A CA 1
ATOM 1395 C C . GLY A 1 181 ? 2.927 -7.340 25.498 1.00 35.16 181 GLY A C 1
ATOM 1396 O O . GLY A 1 181 ? 3.701 -7.709 26.386 1.00 35.16 181 GLY A O 1
ATOM 1397 N N . LEU A 1 182 ? 3.248 -7.428 24.207 1.00 34.97 182 LEU A N 1
ATOM 1398 C CA . LEU A 1 182 ? 4.595 -7.777 23.769 1.00 34.97 182 LEU A CA 1
ATOM 1399 C C . LEU A 1 182 ? 5.578 -6.668 24.185 1.00 34.97 182 LEU A C 1
ATOM 1401 O O . LEU A 1 182 ? 5.283 -5.485 24.001 1.00 34.97 182 LEU A O 1
ATOM 1405 N N . PRO A 1 183 ? 6.766 -7.013 24.709 1.00 40.84 183 PRO A N 1
ATOM 1406 C CA . PRO A 1 183 ? 7.745 -6.014 25.110 1.00 40.84 183 PRO A CA 1
ATOM 1407 C C . PRO A 1 183 ? 8.177 -5.180 23.897 1.00 40.84 183 PRO A C 1
ATOM 1409 O O . PRO A 1 183 ? 8.537 -5.722 22.850 1.00 40.84 183 PRO A O 1
ATOM 1412 N N . ALA A 1 184 ? 8.176 -3.852 24.048 1.00 42.09 184 ALA A N 1
ATOM 1413 C CA . ALA A 1 184 ? 8.473 -2.881 22.987 1.00 42.09 184 ALA A CA 1
ATOM 1414 C C . ALA A 1 184 ? 9.820 -3.121 22.266 1.00 42.09 184 ALA A C 1
ATOM 1416 O O . ALA A 1 184 ? 9.988 -2.744 21.105 1.00 42.09 184 ALA A O 1
ATOM 1417 N N . SER A 1 185 ? 10.766 -3.797 22.925 1.00 36.69 185 SER A N 1
ATOM 1418 C CA . SER A 1 185 ? 12.041 -4.225 22.341 1.00 36.69 185 SER A CA 1
ATOM 1419 C C . SER A 1 185 ? 11.876 -5.250 21.212 1.00 36.69 185 SER A C 1
ATOM 1421 O O . SER A 1 185 ? 12.605 -5.187 20.224 1.00 36.69 185 SER A O 1
ATOM 1423 N N . LEU A 1 186 ? 10.885 -6.142 21.295 1.00 34.16 186 LEU A N 1
ATOM 1424 C CA . LEU A 1 186 ? 10.632 -7.174 20.286 1.00 34.16 186 LEU A CA 1
ATOM 1425 C C . LEU A 1 186 ? 10.021 -6.579 19.005 1.00 34.16 186 LEU A C 1
ATOM 1427 O O . LEU A 1 186 ? 10.380 -6.977 17.898 1.00 34.16 186 LEU A O 1
ATOM 1431 N N . VAL A 1 187 ? 9.148 -5.576 19.151 1.00 40.72 187 VAL A N 1
ATOM 1432 C CA . VAL A 1 187 ? 8.508 -4.857 18.033 1.00 40.72 187 VAL A CA 1
ATOM 1433 C C . VAL A 1 187 ? 9.536 -4.035 17.245 1.00 40.72 187 VAL A C 1
ATOM 1435 O O . VAL A 1 187 ? 9.501 -3.995 16.012 1.00 40.72 187 VAL A O 1
ATOM 1438 N N . ALA A 1 188 ? 10.496 -3.413 17.936 1.00 38.22 188 ALA A N 1
ATOM 1439 C CA . ALA A 1 188 ? 11.581 -2.674 17.296 1.00 38.22 188 ALA A CA 1
ATOM 1440 C C . ALA A 1 188 ? 12.518 -3.596 16.490 1.00 38.22 188 ALA A C 1
ATOM 1442 O O . ALA A 1 188 ? 12.877 -3.267 15.355 1.00 38.22 188 ALA A O 1
ATOM 1443 N N . GLU A 1 189 ? 12.867 -4.769 17.027 1.00 35.47 189 GLU A N 1
ATOM 1444 C CA . GLU A 1 189 ? 13.739 -5.728 16.337 1.00 35.47 189 GLU A CA 1
ATOM 1445 C C . GLU A 1 189 ? 13.054 -6.430 15.155 1.00 35.47 189 GLU A C 1
ATOM 1447 O O . GLU A 1 189 ? 13.686 -6.632 14.115 1.00 35.47 189 GLU A O 1
ATOM 1452 N N . LEU A 1 190 ? 11.752 -6.722 15.243 1.00 36.84 190 LEU A N 1
ATOM 1453 C CA . LEU A 1 190 ? 10.970 -7.269 14.127 1.00 36.84 190 LEU A CA 1
ATOM 1454 C C . LEU A 1 190 ? 10.827 -6.266 12.974 1.00 36.84 190 LEU A C 1
ATOM 1456 O O . LEU A 1 190 ? 11.058 -6.632 11.815 1.00 36.84 190 LEU A O 1
ATOM 1460 N N . LYS A 1 191 ? 10.546 -4.989 13.278 1.00 42.38 191 LYS A 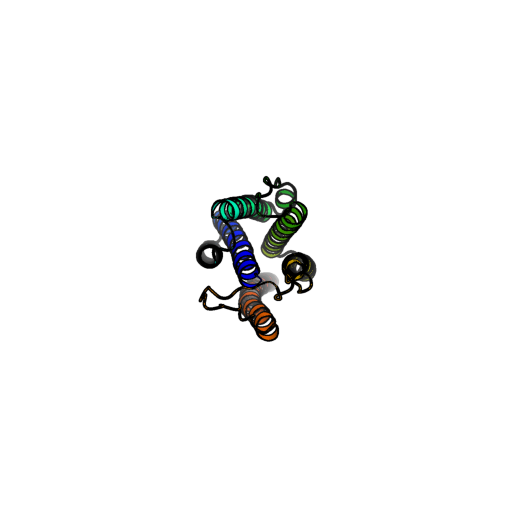N 1
ATOM 1461 C CA . LYS A 1 191 ? 10.542 -3.904 12.280 1.00 42.38 191 LYS A CA 1
ATOM 1462 C C . LYS A 1 191 ? 11.917 -3.792 11.600 1.00 42.38 191 LYS A C 1
ATOM 1464 O O . LYS A 1 191 ? 11.978 -3.713 10.374 1.00 42.38 191 LYS A O 1
ATOM 1469 N N . TRP A 1 192 ? 13.017 -3.882 12.354 1.00 40.81 192 TRP A N 1
ATOM 1470 C CA . TRP A 1 192 ? 14.387 -3.817 11.821 1.00 40.81 192 TRP A CA 1
ATOM 1471 C C . TRP A 1 192 ? 14.795 -5.049 10.989 1.00 40.81 192 TRP A C 1
ATOM 1473 O O . TRP A 1 192 ? 15.480 -4.928 9.969 1.00 40.81 192 TRP A O 1
ATOM 1483 N N . PHE A 1 193 ? 14.350 -6.246 11.375 1.00 34.19 193 PHE A N 1
ATOM 1484 C CA . PHE A 1 193 ? 14.642 -7.488 10.658 1.00 34.19 193 PHE A CA 1
ATOM 1485 C C . PHE A 1 193 ? 13.917 -7.560 9.308 1.00 34.19 193 PHE A C 1
ATOM 1487 O O . PHE A 1 193 ? 14.542 -7.865 8.286 1.00 34.19 193 PHE A O 1
ATOM 1494 N N . VAL A 1 194 ? 12.621 -7.226 9.271 1.00 40.97 194 VAL A N 1
ATOM 1495 C CA . VAL A 1 194 ? 11.853 -7.164 8.014 1.00 40.97 194 VAL A CA 1
ATOM 1496 C C . VAL A 1 194 ? 12.406 -6.065 7.107 1.00 40.97 194 VAL A C 1
ATOM 1498 O O . VAL A 1 194 ? 12.599 -6.294 5.910 1.00 40.97 194 VAL A O 1
ATOM 1501 N N . TRP A 1 195 ? 12.767 -4.919 7.692 1.00 44.94 195 TRP A N 1
ATOM 1502 C CA . TRP A 1 195 ? 13.443 -3.823 7.006 1.00 44.94 195 TRP A CA 1
ATOM 1503 C C . TRP A 1 195 ? 14.718 -4.285 6.298 1.00 44.94 195 TRP A C 1
ATOM 1505 O O . TRP A 1 195 ? 14.825 -4.158 5.081 1.00 44.94 195 TRP A O 1
ATOM 1515 N N . ASN A 1 196 ? 15.661 -4.902 7.010 1.00 39.44 196 ASN A N 1
ATOM 1516 C CA . ASN A 1 196 ? 16.929 -5.316 6.408 1.00 39.44 196 ASN A CA 1
ATOM 1517 C C . ASN A 1 196 ? 16.786 -6.454 5.401 1.00 39.44 196 ASN A C 1
ATOM 1519 O O . ASN A 1 196 ? 17.522 -6.497 4.413 1.00 39.44 196 ASN A O 1
ATOM 1523 N N . ARG A 1 197 ? 15.841 -7.375 5.603 1.00 36.56 197 ARG A N 1
ATOM 1524 C CA . ARG A 1 197 ? 15.639 -8.506 4.689 1.00 36.56 197 ARG A CA 1
ATOM 1525 C C . ARG A 1 197 ? 15.053 -8.058 3.346 1.00 36.56 197 ARG A C 1
ATOM 1527 O O . ARG A 1 197 ? 15.468 -8.570 2.311 1.00 36.56 197 ARG A O 1
ATOM 1534 N N . VAL A 1 198 ? 14.134 -7.091 3.355 1.00 43.22 198 VAL A N 1
ATOM 1535 C CA . VAL A 1 198 ? 13.539 -6.526 2.133 1.00 43.22 198 VAL A CA 1
ATOM 1536 C C . VAL A 1 198 ? 14.496 -5.521 1.481 1.00 43.22 198 VAL A C 1
ATOM 1538 O O . VAL A 1 198 ? 14.739 -5.598 0.280 1.00 43.22 198 VAL A O 1
ATOM 1541 N N . TRP A 1 199 ? 15.133 -4.653 2.272 1.00 45.56 199 TRP A N 1
ATOM 1542 C CA . TRP A 1 199 ? 16.079 -3.636 1.796 1.00 45.56 199 TRP A CA 1
ATOM 1543 C C . TRP A 1 199 ? 17.353 -4.230 1.183 1.00 45.56 199 TRP A C 1
ATOM 1545 O O . TRP A 1 199 ? 17.821 -3.761 0.147 1.00 45.56 199 TRP A O 1
ATOM 1555 N N . SER A 1 200 ? 17.911 -5.290 1.778 1.00 36.25 200 SER A N 1
ATOM 1556 C CA . SER A 1 200 ? 19.073 -5.989 1.206 1.00 36.25 200 SER A CA 1
ATOM 1557 C C . SER A 1 200 ? 18.745 -6.670 -0.122 1.00 36.25 200 SER A C 1
ATOM 1559 O O . SER A 1 200 ? 19.594 -6.694 -1.008 1.00 36.25 200 SER A O 1
ATOM 1561 N N . ARG A 1 201 ? 17.515 -7.170 -0.296 1.00 39.53 201 ARG A N 1
ATOM 1562 C CA . ARG A 1 201 ? 17.068 -7.794 -1.547 1.00 39.53 201 ARG A CA 1
ATOM 1563 C C . ARG A 1 201 ? 16.896 -6.756 -2.656 1.00 39.53 201 ARG A C 1
ATOM 1565 O O . ARG A 1 201 ? 17.449 -6.934 -3.732 1.00 39.53 201 ARG A O 1
ATOM 1572 N N . VAL A 1 202 ? 16.228 -5.644 -2.349 1.00 44.59 202 VAL A N 1
ATOM 1573 C CA . VAL A 1 202 ? 16.021 -4.536 -3.293 1.00 44.59 202 VAL A CA 1
ATOM 1574 C C . VAL A 1 202 ? 17.354 -3.896 -3.697 1.00 44.59 202 VAL A C 1
ATOM 1576 O O . VAL A 1 202 ? 17.584 -3.667 -4.879 1.00 44.59 202 VAL A O 1
ATOM 1579 N N . ASN A 1 203 ? 18.282 -3.676 -2.759 1.00 43.56 203 ASN A N 1
ATOM 1580 C CA . ASN A 1 203 ? 19.604 -3.138 -3.100 1.00 43.56 203 ASN A CA 1
ATOM 1581 C C . ASN A 1 203 ? 20.491 -4.126 -3.861 1.00 43.56 203 ASN A C 1
ATOM 1583 O O . ASN A 1 203 ? 21.272 -3.689 -4.700 1.00 43.56 203 ASN A O 1
ATOM 1587 N N . ALA A 1 204 ? 20.397 -5.431 -3.588 1.00 41.53 204 ALA A N 1
ATOM 1588 C CA . ALA A 1 204 ? 21.130 -6.434 -4.358 1.00 41.53 204 ALA A CA 1
ATOM 1589 C C . ALA A 1 204 ? 20.644 -6.481 -5.816 1.00 41.53 204 ALA A C 1
ATOM 1591 O O . ALA A 1 204 ? 21.465 -6.529 -6.730 1.00 41.53 204 ALA A O 1
ATOM 1592 N N . ASP A 1 205 ? 19.330 -6.381 -6.034 1.00 40.97 205 ASP A N 1
ATOM 1593 C CA . ASP A 1 205 ? 18.752 -6.351 -7.379 1.00 40.97 205 ASP A CA 1
ATOM 1594 C C . ASP A 1 205 ? 19.108 -5.044 -8.116 1.00 40.97 205 ASP A C 1
ATOM 1596 O O . ASP A 1 205 ? 19.522 -5.089 -9.275 1.00 40.97 205 ASP A O 1
ATOM 1600 N N . LEU A 1 206 ? 19.076 -3.890 -7.434 1.00 42.62 206 LEU A N 1
ATOM 1601 C CA . LEU A 1 206 ? 19.511 -2.601 -7.998 1.00 42.62 206 LEU A CA 1
ATOM 1602 C C . LEU A 1 206 ? 21.023 -2.552 -8.299 1.00 42.62 206 LEU A C 1
ATOM 1604 O O . LEU A 1 206 ? 21.438 -1.946 -9.288 1.00 42.62 206 LEU A O 1
ATOM 1608 N N . ALA A 1 207 ? 21.859 -3.197 -7.480 1.00 38.69 207 ALA A N 1
ATOM 1609 C CA . ALA A 1 207 ? 23.300 -3.290 -7.721 1.00 38.69 207 ALA A CA 1
ATOM 1610 C C . ALA A 1 207 ? 23.622 -4.168 -8.944 1.00 38.69 207 ALA A C 1
ATOM 1612 O O . ALA A 1 207 ? 24.448 -3.785 -9.771 1.00 38.69 207 ALA A O 1
ATOM 1613 N N . CYS A 1 208 ? 22.918 -5.293 -9.121 1.00 38.62 208 CYS A N 1
ATOM 1614 C CA . CYS A 1 208 ? 23.077 -6.147 -10.301 1.00 38.62 208 CYS A CA 1
ATOM 1615 C C . CYS A 1 208 ? 22.676 -5.454 -11.615 1.00 38.62 208 CYS A C 1
ATOM 1617 O O . CYS A 1 208 ? 23.266 -5.737 -12.659 1.00 38.62 208 CYS A O 1
ATOM 1619 N N . GLU A 1 209 ? 21.696 -4.548 -11.593 1.00 44.91 209 GLU A N 1
ATOM 1620 C CA . GLU A 1 209 ? 21.323 -3.766 -12.780 1.00 44.91 209 GLU A CA 1
ATOM 1621 C C . GLU A 1 209 ? 22.388 -2.730 -13.152 1.00 44.91 209 GLU A C 1
ATOM 1623 O O . GLU A 1 209 ? 22.686 -2.549 -14.335 1.00 44.91 209 GLU A O 1
ATOM 1628 N N . ARG A 1 210 ? 23.029 -2.122 -12.149 1.00 43.56 210 ARG A N 1
ATOM 1629 C CA . ARG A 1 210 ? 24.104 -1.149 -12.355 1.00 43.56 210 ARG A CA 1
ATOM 1630 C C . ARG A 1 210 ? 25.366 -1.783 -12.954 1.00 43.56 210 ARG A C 1
ATOM 1632 O O . ARG A 1 210 ? 25.943 -1.217 -13.882 1.00 43.56 210 ARG A O 1
ATOM 1639 N N . ASP A 1 211 ? 25.746 -2.977 -12.503 1.00 42.47 211 ASP A N 1
ATOM 1640 C CA . ASP A 1 211 ? 26.887 -3.715 -13.071 1.00 42.47 211 ASP A CA 1
ATOM 1641 C C . ASP A 1 211 ? 26.622 -4.167 -14.520 1.00 42.47 211 ASP A C 1
ATOM 1643 O O . ASP A 1 211 ? 27.529 -4.187 -15.358 1.00 42.47 211 ASP A O 1
ATOM 1647 N N . GLY A 1 212 ? 25.363 -4.478 -14.852 1.00 50.16 212 GLY A N 1
ATOM 1648 C CA . GLY A 1 212 ? 24.945 -4.810 -16.215 1.00 50.16 212 GLY A CA 1
ATOM 1649 C C . GLY A 1 212 ? 25.040 -3.627 -17.187 1.00 50.16 212 GLY A C 1
ATOM 1650 O O . GLY A 1 212 ? 25.453 -3.802 -18.339 1.00 50.16 212 GLY A O 1
ATOM 1651 N N . GLU A 1 213 ? 24.697 -2.419 -16.733 1.00 48.97 213 GLU A N 1
ATOM 1652 C CA . GLU A 1 213 ? 24.830 -1.199 -17.535 1.00 48.97 213 GLU A CA 1
ATOM 1653 C C . GLU A 1 213 ? 26.284 -0.726 -17.652 1.00 48.97 213 GLU A C 1
ATOM 1655 O O . GLU A 1 213 ? 26.728 -0.436 -18.765 1.00 48.97 213 GLU A O 1
ATOM 1660 N N . GLU A 1 214 ? 27.065 -0.723 -16.564 1.00 52.34 214 GLU A N 1
ATOM 1661 C CA . GLU A 1 214 ? 28.500 -0.397 -16.623 1.00 52.34 214 GLU A CA 1
ATOM 1662 C C . GLU A 1 214 ? 29.268 -1.388 -17.520 1.00 52.34 214 GLU A C 1
ATOM 1664 O O . GLU A 1 214 ? 30.134 -0.980 -18.304 1.00 52.34 214 GLU A O 1
ATOM 1669 N N . GLY A 1 215 ? 28.908 -2.677 -17.493 1.00 49.69 215 GLY A N 1
ATOM 1670 C CA . GLY A 1 215 ? 29.458 -3.692 -18.394 1.00 49.69 215 GLY A CA 1
ATOM 1671 C C . GLY A 1 215 ? 29.141 -3.428 -19.871 1.00 49.69 215 GLY A C 1
ATOM 1672 O O . GLY A 1 215 ? 30.027 -3.534 -20.726 1.00 49.69 215 GLY A O 1
ATOM 1673 N N . LYS A 1 216 ? 27.904 -3.015 -20.187 1.00 54.69 216 LYS A N 1
ATOM 1674 C CA . LYS A 1 216 ? 27.505 -2.612 -21.549 1.00 54.69 216 LYS A CA 1
ATOM 1675 C C . LYS A 1 216 ? 28.249 -1.367 -22.026 1.00 54.69 216 LYS A C 1
ATOM 1677 O O . LYS A 1 216 ? 28.712 -1.340 -23.167 1.00 54.69 216 LYS A O 1
ATOM 1682 N N . TRP A 1 217 ? 28.403 -0.361 -21.166 1.00 60.25 217 TRP A N 1
ATOM 1683 C CA . TRP A 1 217 ? 29.135 0.863 -21.495 1.00 60.25 217 TRP A CA 1
ATOM 1684 C C . TRP A 1 217 ? 30.616 0.594 -21.779 1.00 60.25 217 TRP A C 1
ATOM 1686 O O . TRP A 1 217 ? 31.124 1.050 -22.805 1.00 60.25 217 TRP A O 1
ATOM 1696 N N . ARG A 1 218 ? 31.294 -0.222 -20.958 1.00 61.66 218 ARG A N 1
ATOM 1697 C CA . ARG A 1 218 ? 32.698 -0.609 -21.208 1.00 61.66 218 ARG A CA 1
ATOM 1698 C C . ARG A 1 218 ? 32.868 -1.379 -22.517 1.00 61.66 218 ARG A C 1
ATOM 1700 O O . ARG A 1 218 ? 33.827 -1.136 -23.249 1.00 61.66 218 ARG A O 1
ATOM 1707 N N . MET A 1 219 ? 31.932 -2.269 -22.845 1.00 61.06 219 MET A N 1
ATOM 1708 C CA . MET A 1 219 ? 31.975 -3.041 -24.089 1.00 61.06 219 MET A CA 1
ATOM 1709 C C . MET A 1 219 ? 31.790 -2.147 -25.327 1.00 61.06 219 MET A C 1
ATOM 1711 O O . MET A 1 219 ? 32.533 -2.275 -26.301 1.00 61.06 219 MET A O 1
ATOM 1715 N N . LEU A 1 220 ? 30.854 -1.194 -25.277 1.00 68.12 220 LEU A N 1
ATOM 1716 C CA . LEU A 1 220 ? 30.635 -0.222 -26.355 1.00 68.12 220 LEU A CA 1
ATOM 1717 C C . LEU A 1 220 ? 31.824 0.729 -26.540 1.00 68.12 220 LEU A C 1
ATOM 1719 O O . LEU A 1 220 ? 32.137 1.115 -27.668 1.00 68.12 220 LEU A O 1
ATOM 1723 N N . GLN A 1 221 ? 32.502 1.094 -25.452 1.00 70.62 221 GLN A N 1
ATOM 1724 C CA . GLN A 1 221 ? 33.682 1.953 -25.502 1.00 70.62 221 GLN A CA 1
ATOM 1725 C C . GLN A 1 221 ? 34.888 1.216 -26.100 1.00 70.62 221 GLN A C 1
ATOM 1727 O O . GLN A 1 221 ? 35.501 1.718 -27.039 1.00 70.62 221 GLN A O 1
ATOM 1732 N N . SER A 1 222 ? 35.121 -0.038 -25.696 1.00 67.12 222 SER A N 1
ATOM 1733 C CA . SER A 1 222 ? 36.148 -0.900 -26.298 1.00 67.12 222 SER A CA 1
ATOM 1734 C C . SER A 1 222 ? 35.930 -1.128 -27.805 1.00 67.12 222 SER A C 1
ATOM 1736 O O . SER A 1 222 ? 36.884 -1.086 -28.583 1.00 67.12 222 SER A O 1
ATOM 1738 N N . GLN A 1 223 ? 34.678 -1.281 -28.255 1.00 70.62 223 GLN A N 1
ATOM 1739 C CA . GLN A 1 223 ? 34.361 -1.387 -29.687 1.00 70.62 223 GLN A CA 1
ATOM 1740 C C . GLN A 1 223 ? 34.605 -0.089 -30.471 1.00 70.62 223 GLN A C 1
ATOM 1742 O O . GLN A 1 223 ? 34.954 -0.149 -31.653 1.00 70.62 223 GLN A O 1
ATOM 1747 N N . LYS A 1 224 ? 34.413 1.084 -29.853 1.00 69.81 224 LYS A N 1
ATOM 1748 C CA . LYS A 1 224 ? 34.734 2.375 -30.482 1.00 69.81 224 LYS A CA 1
ATOM 1749 C C . LYS A 1 224 ? 36.240 2.572 -30.622 1.00 69.81 224 LYS A C 1
ATOM 1751 O O . LYS A 1 224 ? 36.684 3.034 -31.673 1.00 69.81 224 LYS A O 1
ATOM 1756 N N . ASP A 1 225 ? 37.006 2.181 -29.612 1.00 70.38 225 ASP A N 1
ATOM 1757 C CA . ASP A 1 225 ? 38.458 2.353 -29.611 1.00 70.38 225 ASP A CA 1
ATOM 1758 C C . ASP A 1 225 ? 39.144 1.377 -30.583 1.00 70.38 225 ASP A C 1
ATOM 1760 O O . ASP A 1 225 ? 40.036 1.777 -31.329 1.00 70.38 225 ASP A O 1
ATOM 1764 N N . GLY A 1 226 ? 38.643 0.140 -30.702 1.00 63.25 226 GLY A N 1
ATOM 1765 C CA . GLY A 1 226 ? 39.132 -0.831 -31.691 1.00 63.25 226 GLY A CA 1
ATOM 1766 C C . GLY A 1 226 ? 38.871 -0.443 -33.154 1.00 63.25 226 GLY A C 1
ATOM 1767 O O . GLY A 1 226 ? 39.625 -0.842 -34.036 1.00 63.25 226 GLY A O 1
ATOM 1768 N N . LYS A 1 227 ? 37.844 0.372 -33.433 1.00 56.78 227 LYS A N 1
ATOM 1769 C CA . LYS A 1 227 ? 37.544 0.875 -34.789 1.00 56.78 227 LYS A CA 1
ATOM 1770 C C . LYS A 1 227 ? 38.361 2.104 -35.198 1.00 56.78 227 LYS A C 1
ATOM 1772 O O . LYS A 1 227 ? 38.353 2.449 -36.372 1.00 56.78 227 LYS A O 1
ATOM 1777 N N . ARG A 1 228 ? 39.032 2.777 -34.259 1.00 55.44 228 ARG A N 1
ATOM 1778 C CA . ARG A 1 228 ? 39.914 3.927 -34.542 1.00 55.44 228 ARG A CA 1
ATOM 1779 C C . ARG A 1 228 ? 41.369 3.533 -34.798 1.00 55.44 228 ARG A C 1
ATOM 1781 O O . ARG A 1 228 ? 42.144 4.383 -35.217 1.00 55.44 228 ARG A O 1
ATOM 1788 N N . ALA A 1 229 ? 41.733 2.283 -34.525 1.00 49.72 229 ALA A N 1
ATOM 1789 C CA . ALA A 1 229 ? 43.095 1.771 -34.654 1.00 49.72 229 ALA A CA 1
ATOM 1790 C C . ALA A 1 229 ? 43.386 1.096 -36.013 1.00 49.72 229 ALA A C 1
ATOM 1792 O O . ALA A 1 229 ? 44.396 0.405 -36.132 1.00 49.72 229 ALA A O 1
ATOM 1793 N N . VAL A 1 230 ? 42.511 1.276 -37.012 1.00 45.75 230 VAL A N 1
ATOM 1794 C CA . VAL A 1 230 ? 42.666 0.760 -38.385 1.00 45.75 230 VAL A CA 1
ATOM 1795 C C . VAL A 1 230 ? 42.745 1.920 -39.362 1.00 45.75 230 VAL A C 1
ATOM 1797 O O . VAL A 1 230 ? 41.894 2.830 -39.235 1.00 45.75 230 VAL A O 1
#

pLDDT: mean 73.82, std 20.51, range [33.62, 97.19]

Nearest PDB structures (foldseek):
  3l39-assembly1_A  TM=3.418E-01  e=1.174E+00  Bacteroides thetaiotaomicron VPI-5482
  3ez0-assembly2_C  TM=3.968E-01  e=4.756E+00  Arthrobacter sp. FB24

Sequence (230 aa):
PVEVAEELKWFVWNDIWARVNSRLSASQSDAKRRQEQHKQARQDGDRSDAHFRKAVATGVFPKSTLHTFRRQVAAIGSAAATGAQEGSTQKVKEVQVMDCPKEIDESLWGKLVEAIKSAAVAANMMSLGQGNEQTKAIQGKFEESWRQFEQDVGSYYDEDDAPDADAAGPGADAEDCQPVGLPASLVAELKWFVWNRVWSRVNADLACERDGEEGKWRMLQSQKDGKRAV

Mean predicted aligned error: 13.31 Å

Solvent-accessible surface area (backbone atoms only — not comparable to full-atom values): 12601 Å² total; per-residue (Å²): 112,70,69,47,53,51,25,48,50,50,17,51,55,22,44,28,47,14,38,29,27,41,45,46,22,76,72,44,85,53,67,66,62,19,52,50,28,42,51,49,13,50,55,22,39,56,50,12,55,50,26,46,50,52,36,58,71,66,59,83,57,58,71,67,48,55,47,53,50,53,51,52,49,51,53,34,14,52,25,18,18,52,14,43,74,68,77,39,60,62,51,31,71,69,51,79,82,73,84,68,45,91,92,47,56,64,70,59,45,51,51,51,51,50,25,53,39,32,46,26,42,26,54,24,34,56,73,66,70,51,48,77,64,64,31,48,54,37,44,46,51,22,54,49,43,45,48,51,51,53,47,63,62,50,65,76,68,69,80,81,79,70,73,76,79,88,77,71,76,95,82,76,97,67,88,80,80,74,83,80,74,76,60,70,69,57,58,53,51,51,54,50,50,56,47,52,60,53,50,53,50,54,48,51,54,54,49,55,53,50,54,56,50,54,51,50,51,54,52,54,49,53,55,53,56,63,64,68,77,110

Radius of gyration: 23.11 Å; Cα contacts (8 Å, |Δi|>4): 195; chains: 1; bounding box: 64×29×84 Å

Foldseek 3Di:
DVLLLVLLLLLLLLQLLLLQLQLVLVVDPDPVSSVVSPVSSVVSVVRNVVSLVVSVVVVPDDPVQSVLSVVLSNQLSNQLNVCLVVVHLVSNVPRDQDDHDPSDDPVLSVLVSVLSSLSSSLSSCLSVVPDPVVSVVSVVVSVVSSVVSSVVVVVVPPDDPPPPPPPDDDDDDDPDPDDDDDPPVVVVVVVVVVVCVVVVVSVVVVVVVVVVVVVVVVVVVVVVVVVVVD